Protein AF-0000000084551973 (afdb_homodimer)

InterPro domains:
  IPR003796 Ribonucleotide reductase regulator NrdR-like [MF_00440] (1-151)
  IPR003796 Ribonucleotide reductase regulator NrdR-like [PTHR30455] (1-150)
  IPR003796 Ribonucleotide reductase regulator NrdR-like [TIGR00244] (1-147)
  IPR005144 ATP-cone domain [PF03477] (50-136)
  IPR005144 ATP-cone domain [PS51161] (49-139)
  IPR055173 Transcriptional repressor NrdR-like, N-terminal domain [PF22811] (1-42)

pLDDT: mean 88.62, std 9.79, range [54.09, 98.06]

Sequence (302 aa):
MKCPFCSGEESKVVDSRSTDDNVAIRRRRECLRCNKRYTTYEKIEDIPVLVIKRDLNREFFNRDKIIRGLVIACQKRPVSRAIIENITNDIEKSLNNKMITEISSEDIGEMVLEKLKTIDEVAYVRFASVYRQFEDINTFMHEIRNLMSHKMKCPFCSGEESKVVDSRSTDDNVAIRRRRECLRCNKRYTTYEKIEDIPVLVIKRDLNREFFNRDKIIRGLVIACQKRPVSRAIIENITNDIEKSLNNKMITEISSEDIGEMVLEKLKTIDEVAYVRFASVYRQFEDINTFMHEIRNLMSHK

Organism: NCBI:txid1418104

Foldseek 3Di:
DADPVPGDDDKDWDDWDQPPVNQWIWTWIAHPPPRDIDIDIHGLPLQFAWEQEPVRDIDTDDLVVQLVLLCVLQVVHPADSVNSVVLSVVLSVVCVVVVHRYYYLLVSLVSSLVSCLVVPPSSSLSSCCVSVVDDDVVVSVVVSVVSVVVD/DADPVPGDDDKDWDDWDQDPVNQWIWTWIAHPPPRDIDIDIHGLPLQFAWEQEPVRDIDTDDLVVQLVLLCVLQVVHPADSVNSVVLSVVLSVVCVVVVHRYYYPLVSLVSSLVSCLVVPPSSSLSSCCVSVVDDDVVVSVVVSVVSVVVD

Solvent-accessible surface area (backbone atoms only — not comparable to full-atom values): 17109 Å² total; per-residue (Å²): 101,66,36,91,84,78,59,38,65,51,64,46,82,77,43,80,42,66,38,96,78,65,63,30,39,38,31,37,30,32,28,72,77,78,64,48,72,49,75,46,71,51,53,70,74,70,70,77,31,34,27,34,38,94,85,66,47,76,41,69,68,53,70,65,60,54,48,51,52,47,52,63,28,34,52,92,43,101,62,54,70,67,56,52,50,50,54,53,48,52,51,52,49,53,41,57,72,66,64,46,56,67,43,45,49,66,56,53,50,51,54,51,44,60,56,28,56,77,73,34,62,50,31,27,52,51,40,45,42,52,73,70,48,57,85,41,63,66,54,50,49,50,51,51,50,51,54,59,65,74,96,101,66,34,92,84,80,59,38,65,52,63,46,83,75,46,78,43,66,36,97,78,65,61,30,39,38,30,36,31,32,27,71,77,78,66,49,73,50,76,47,71,50,52,71,74,71,68,75,30,34,28,35,40,94,86,66,47,73,41,68,67,54,69,66,61,52,46,51,51,48,53,62,27,33,51,92,44,101,61,53,69,66,57,51,50,49,53,53,49,52,51,52,48,53,41,58,72,66,65,48,55,66,44,44,48,66,55,53,50,50,54,52,43,60,57,27,55,77,71,37,62,50,30,27,50,51,39,45,42,53,73,70,49,56,85,40,62,64,54,51,49,50,52,52,51,50,55,58,64,73,96

Radius of g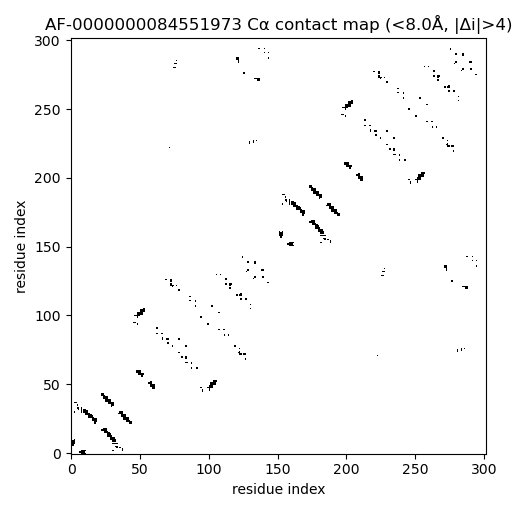yration: 29.96 Å; Cα contacts (8 Å, |Δi|>4): 391; chains: 2; bounding box: 62×87×58 Å

Secondary structure (DSSP, 8-state):
---TTT--S-EEEEEEEE-TTSSEEEEEEEETTT--EEEEEEE----PPEEE-TTS-EEE--HHHHHHHHHHHTTTSS--HHHHHHHHHHHHHHHHHTT-SEEEHHHHHHHHHHHHHHH-HHHHHHHHHHHTT--SHHHHHHHHHHHHH--/---TTT--S-EEEEEEEE-TTSSEEEEEEEETTT--EEEEEEE----PPEEE-TTS-EEE--HHHHHHHHHHHTTTSS--HHHHHHHHHHHHHHHHHTT-SEEEHHHHHHHHHHHHHHH-HHHHHHHHHHHTT--SHHHHHHHHHHHHH--

Nearest PDB structures (foldseek):
  7p3q-assembly1_A  TM=6.884E-01  e=2.518E-15  Streptomyces coelicolor A3(2)
  7p3f-assembly1_C  TM=6.934E-01  e=7.198E-15  Streptomyces coelicolor A3(2)
  2xlp-assembly2_C  TM=8.444E-01  e=1.681E+00  Methylophaga aminisulfidivorans
  2xlr-assembly2_A  TM=8.480E-01  e=2.530E+00  Methylophaga aminisulfidivorans
  8wyt-assembly1_A  TM=4.922E-01  e=6.435E+00  Plasmodium falciparum 3D7

Structure (mmCIF, N/CA/C/O backbone):
data_AF-0000000084551973-model_v1
#
loop_
_entity.id
_entity.type
_entity.pdbx_description
1 polymer 'Transcriptional repressor NrdR'
#
loop_
_atom_site.group_PDB
_atom_site.id
_atom_site.type_symbol
_atom_site.label_atom_id
_atom_site.label_alt_id
_atom_site.label_comp_id
_atom_site.label_asym_id
_atom_site.label_entity_id
_atom_site.label_seq_id
_atom_site.pdbx_PDB_ins_code
_atom_site.Cartn_x
_atom_site.Cartn_y
_atom_site.Cartn_z
_atom_site.occupancy
_atom_site.B_iso_or_equiv
_atom_site.auth_seq_id
_atom_site.auth_comp_id
_atom_site.auth_asym_id
_atom_site.auth_atom_id
_atom_site.pdbx_PDB_model_num
ATOM 1 N N . MET A 1 1 ? -24.844 39.875 13.406 1 74.62 1 MET A N 1
ATOM 2 C CA . MET A 1 1 ? -25.578 38.875 12.633 1 74.62 1 MET A CA 1
ATOM 3 C C . MET A 1 1 ? -27.062 39.25 12.562 1 74.62 1 MET A C 1
ATOM 5 O O . MET A 1 1 ? -27.625 39.781 13.523 1 74.62 1 MET A O 1
ATOM 9 N N . LYS A 1 2 ? -27.531 39.031 11.352 1 86.88 2 LYS A N 1
ATOM 10 C CA . LYS A 1 2 ? -28.922 39.438 11.164 1 86.88 2 LYS A CA 1
ATOM 11 C C . LYS A 1 2 ? -29.875 38.406 11.75 1 86.88 2 LYS A C 1
ATOM 13 O O . LYS A 1 2 ? -29.719 37.188 11.516 1 86.88 2 LYS A O 1
ATOM 18 N N . CYS A 1 3 ? -30.812 38.938 12.5 1 85.81 3 CYS A N 1
ATOM 19 C CA . CYS A 1 3 ? -31.844 38.062 13.062 1 85.81 3 CYS A CA 1
ATOM 20 C C . CYS A 1 3 ? -32.688 37.438 11.969 1 85.81 3 CYS A C 1
ATOM 22 O O . CYS A 1 3 ? -33.219 38.125 11.094 1 85.81 3 CYS A O 1
ATOM 24 N N . PRO A 1 4 ? -32.906 36.125 11.953 1 87.94 4 PRO A N 1
ATOM 25 C CA . PRO A 1 4 ? -33.688 35.469 10.914 1 87.94 4 PRO A CA 1
ATOM 26 C C . PRO A 1 4 ? -35.188 35.812 11.008 1 87.94 4 PRO A C 1
ATOM 28 O O . PRO A 1 4 ? -35.938 35.594 10.039 1 87.94 4 PRO A O 1
ATOM 31 N N . PHE A 1 5 ? -35.531 36.312 12.086 1 88.38 5 PHE A N 1
ATOM 32 C CA . PHE A 1 5 ? -36.938 36.594 12.305 1 88.38 5 PHE A CA 1
ATOM 33 C C . PHE A 1 5 ? -37.281 38.031 11.93 1 88.38 5 PHE A C 1
ATOM 35 O O . PHE A 1 5 ? -38.312 38.281 11.312 1 88.38 5 PHE A O 1
ATOM 42 N N . CYS A 1 6 ? -36.5 39.031 12.328 1 90.94 6 CYS A N 1
ATOM 43 C CA . CYS A 1 6 ? -36.875 40.438 12.102 1 90.94 6 CYS A CA 1
ATOM 44 C C . CYS A 1 6 ? -35.781 41.156 11.32 1 90.94 6 CYS A C 1
ATOM 46 O O . CYS A 1 6 ? -35.906 42.344 11.07 1 90.94 6 CYS A O 1
ATOM 48 N N . SER A 1 7 ? -34.719 40.5 11.109 1 88.81 7 SER A N 1
ATOM 49 C CA . SER A 1 7 ? -33.594 41.031 10.344 1 88.81 7 SER A CA 1
ATOM 50 C C . SER A 1 7 ? -32.844 42.125 11.109 1 88.81 7 SER A C 1
ATOM 52 O O . SER A 1 7 ? -32.188 42.969 10.516 1 88.81 7 SER A O 1
ATOM 54 N N . GLY A 1 8 ? -32.969 42.188 12.336 1 87.88 8 GLY A N 1
ATOM 55 C CA . GLY A 1 8 ? -32.219 43.094 13.164 1 87.88 8 GLY A CA 1
ATOM 56 C C . GLY A 1 8 ? -30.734 42.781 13.188 1 87.88 8 GLY A C 1
ATOM 57 O O . GLY A 1 8 ? -30.328 41.625 12.992 1 87.88 8 GLY A O 1
ATOM 58 N N . GLU A 1 9 ? -29.891 43.781 13.492 1 88.38 9 GLU A N 1
ATOM 59 C CA . GLU A 1 9 ? -28.453 43.594 13.391 1 88.38 9 GLU A CA 1
ATOM 60 C C . GLU A 1 9 ? -27.812 43.438 14.766 1 88.38 9 GLU A C 1
ATOM 62 O O . GLU A 1 9 ? -26.641 43.094 14.883 1 88.38 9 GLU A O 1
ATOM 67 N N . GLU A 1 10 ? -28.578 43.594 15.781 1 89.69 10 GLU A N 1
ATOM 68 C CA . GLU A 1 10 ? -28 43.531 17.125 1 89.69 10 GLU A CA 1
ATOM 69 C C . GLU A 1 10 ? -28.5 42.281 17.875 1 89.69 10 GLU A C 1
ATOM 71 O O . GLU A 1 10 ? -29.688 42 17.891 1 89.69 10 GLU A O 1
ATOM 76 N N . SER A 1 11 ? -27.609 41.438 18.391 1 90.19 11 SER A N 1
ATOM 77 C CA . SER A 1 11 ? -27.922 40.25 19.172 1 90.19 11 SER A CA 1
ATOM 78 C C . SER A 1 11 ? -26.938 40.062 20.328 1 90.19 11 SER A C 1
ATOM 80 O O . SER A 1 11 ? -25.859 40.656 20.312 1 90.19 11 SER A O 1
ATOM 82 N N . LYS A 1 12 ? -27.453 39.438 21.422 1 91.88 12 LYS A N 1
ATOM 83 C CA . LYS A 1 12 ? -26.594 39.062 22.531 1 91.88 12 LYS A CA 1
ATOM 84 C C . LYS A 1 12 ? -26.469 37.562 22.672 1 91.88 12 LYS A C 1
ATOM 86 O O . LYS A 1 12 ? -27.438 36.844 22.422 1 91.88 12 LYS A O 1
ATOM 91 N N . VAL A 1 13 ? -25.25 37 23.047 1 91.38 13 VAL A N 1
ATOM 92 C CA . VAL A 1 13 ? -25.016 35.594 23.25 1 91.38 13 VAL A CA 1
ATOM 93 C C . VAL A 1 13 ? -25.578 35.156 24.609 1 91.38 13 VAL A C 1
ATOM 95 O O . VAL A 1 13 ? -25.25 35.75 25.641 1 91.38 13 VAL A O 1
ATOM 98 N N . VAL A 1 14 ? -26.453 34.156 24.625 1 91.31 14 VAL A N 1
ATOM 99 C CA . VAL A 1 14 ? -27.109 33.688 25.828 1 91.31 14 VAL A CA 1
ATOM 100 C C . VAL A 1 14 ? -26.391 32.438 26.344 1 91.31 14 VAL A C 1
ATOM 102 O O . VAL A 1 14 ? -26.281 32.219 27.562 1 91.31 14 VAL A O 1
ATOM 105 N N . ASP A 1 15 ? -26 31.609 25.422 1 86.94 15 ASP A N 1
ATOM 106 C CA . ASP A 1 15 ? -25.328 30.359 25.766 1 86.94 15 ASP A CA 1
ATOM 107 C C . ASP A 1 15 ? -24.328 29.969 24.672 1 86.94 15 ASP A C 1
ATOM 109 O O . ASP A 1 15 ? -24.578 30.188 23.484 1 86.94 15 ASP A O 1
ATOM 113 N N . SER A 1 16 ? -23.094 29.516 25.062 1 86.31 16 SER A N 1
ATOM 114 C CA . SER A 1 16 ? -22.078 29.016 24.141 1 86.31 16 SER A CA 1
ATOM 115 C C . SER A 1 16 ? -21.641 27.609 24.547 1 86.31 16 SER A C 1
ATOM 117 O O . SER A 1 16 ? -21.312 27.359 25.703 1 86.31 16 SER A O 1
ATOM 119 N N . ARG A 1 17 ? -21.859 26.703 23.531 1 81 17 ARG A N 1
ATOM 120 C CA . ARG A 1 17 ? -21.391 25.344 23.781 1 81 17 ARG A CA 1
ATOM 121 C C . ARG A 1 17 ? -20.641 24.781 22.578 1 81 17 ARG A C 1
ATOM 123 O O . ARG A 1 17 ? -20.969 25.094 21.422 1 81 17 ARG A O 1
ATOM 130 N N . SER A 1 18 ? -19.609 24.094 22.906 1 77.31 18 SER A N 1
ATOM 131 C CA . SER A 1 18 ? -18.875 23.391 21.859 1 77.31 18 SER A CA 1
ATOM 132 C C . SER A 1 18 ? -19.641 22.156 21.391 1 77.31 18 SER A C 1
ATOM 134 O O . SER A 1 18 ? -20.312 21.484 22.188 1 77.31 18 SER A O 1
ATOM 136 N N . THR A 1 19 ? -19.734 21.984 20.094 1 70.81 19 THR A N 1
ATOM 137 C CA . THR A 1 19 ? -20.375 20.781 19.594 1 70.81 19 THR A CA 1
ATOM 138 C C . THR A 1 19 ? -19.609 19.531 20.047 1 70.81 19 THR A C 1
ATOM 140 O O . THR A 1 19 ? -18.438 19.609 20.406 1 70.81 19 THR A O 1
ATOM 143 N N . ASP A 1 20 ? -20.312 18.422 20.109 1 60.84 20 ASP A N 1
ATOM 144 C CA . ASP A 1 20 ? -19.75 17.156 20.578 1 60.84 20 ASP A CA 1
ATOM 145 C C . ASP A 1 20 ? -18.422 16.859 19.906 1 60.84 20 ASP A C 1
ATOM 147 O O . ASP A 1 20 ? -17.516 16.281 20.516 1 60.84 20 ASP A O 1
ATOM 151 N N . ASP A 1 21 ? -18.328 17.344 18.75 1 57.69 21 ASP A N 1
ATOM 152 C CA . ASP A 1 21 ? -17.094 17 18.031 1 57.69 21 ASP A CA 1
ATOM 153 C C . ASP A 1 21 ? -16.078 18.141 18.109 1 57.69 21 ASP A C 1
ATOM 155 O O . ASP A 1 21 ? -15.047 18.094 17.453 1 57.69 21 ASP A O 1
ATOM 159 N N . ASN A 1 22 ? -16.391 19.078 18.844 1 58.72 22 ASN A N 1
ATOM 160 C CA . ASN A 1 22 ? -15.539 20.219 19.156 1 58.72 22 ASN A CA 1
ATOM 161 C C . ASN A 1 22 ? -15.086 20.938 17.891 1 58.72 22 ASN A C 1
ATOM 163 O O . ASN A 1 22 ? -14 21.516 17.859 1 58.72 22 ASN A O 1
ATOM 167 N N . VAL A 1 23 ? -15.789 20.688 16.797 1 63.78 23 VAL A N 1
ATOM 168 C CA . VAL A 1 23 ? -15.391 21.328 15.555 1 63.78 23 VAL A CA 1
ATOM 169 C C . VAL A 1 23 ? -16.156 22.625 15.375 1 63.78 23 VAL A C 1
ATOM 171 O O . VAL A 1 23 ? -15.766 23.484 14.562 1 63.78 23 VAL A O 1
ATOM 174 N N . ALA A 1 24 ? -17.203 22.75 16.156 1 69.75 24 ALA A N 1
ATOM 175 C CA . ALA A 1 24 ? -18 23.953 15.984 1 69.75 24 ALA A CA 1
ATOM 176 C C . ALA A 1 24 ? -18.531 24.453 17.328 1 69.75 24 ALA A C 1
ATOM 178 O O . ALA A 1 24 ? -18.625 23.688 18.297 1 69.75 24 ALA A O 1
ATOM 179 N N . ILE A 1 25 ? -18.531 25.688 17.531 1 77.62 25 ILE A N 1
ATOM 180 C CA . ILE A 1 25 ? -19.125 26.297 18.703 1 77.62 25 ILE A CA 1
ATOM 181 C C . ILE A 1 25 ? -20.562 26.734 18.375 1 77.62 25 ILE A C 1
ATOM 183 O O . ILE A 1 25 ? -20.781 27.5 17.438 1 77.62 25 ILE A O 1
ATOM 187 N N . ARG A 1 26 ? -21.422 25.969 19.031 1 78.38 26 ARG A N 1
ATOM 188 C CA . ARG A 1 26 ? -22.828 26.344 18.938 1 78.38 26 ARG A CA 1
ATOM 189 C C . ARG A 1 26 ? -23.141 27.5 19.875 1 78.38 26 ARG A C 1
ATOM 191 O O . ARG A 1 26 ? -22.766 27.484 21.047 1 78.38 26 ARG A O 1
ATOM 198 N N . ARG A 1 27 ? -23.578 28.609 19.328 1 83.88 27 ARG A N 1
ATOM 199 C CA . ARG A 1 27 ? -23.969 29.766 20.156 1 83.88 27 ARG A CA 1
ATOM 200 C C . ARG A 1 27 ? -25.469 30.016 20.047 1 83.88 27 ARG A C 1
ATOM 202 O O . ARG A 1 27 ? -26.031 30.016 18.953 1 83.88 27 ARG A O 1
ATOM 209 N N . ARG A 1 28 ? -26.141 30.031 21.219 1 86.88 28 ARG A N 1
ATOM 210 C CA . ARG A 1 28 ? -27.516 30.516 21.266 1 86.88 28 ARG A CA 1
ATOM 211 C C . ARG A 1 28 ? -27.562 32.031 21.438 1 86.88 28 ARG A C 1
ATOM 213 O O . ARG A 1 28 ? -26.953 32.562 22.359 1 86.88 28 ARG A O 1
ATOM 220 N N . ARG A 1 29 ? -28.125 32.656 20.484 1 90.06 29 ARG A N 1
ATOM 221 C CA . ARG A 1 29 ? -28.203 34.125 20.484 1 90.06 29 ARG A CA 1
ATOM 222 C C . ARG A 1 29 ? -29.641 34.594 20.688 1 90.06 29 ARG A C 1
ATOM 224 O O . ARG A 1 29 ? -30.578 33.875 20.344 1 90.06 29 ARG A O 1
ATOM 231 N N . GLU A 1 30 ? -29.797 35.812 21.391 1 93.25 30 GLU A N 1
ATOM 232 C CA . GLU A 1 30 ? -31.078 36.5 21.531 1 93.25 30 GLU A CA 1
ATOM 233 C C . GLU A 1 30 ? -31.062 37.844 20.828 1 93.25 30 GLU A C 1
ATOM 235 O O . GLU A 1 30 ? -30.156 38.656 21.062 1 93.25 30 GLU A O 1
ATOM 240 N N . CYS A 1 31 ? -31.984 38 19.938 1 93.25 31 CYS A N 1
ATOM 241 C CA . CYS A 1 31 ? -32.094 39.281 19.25 1 93.25 31 CYS A CA 1
ATOM 242 C C . CYS A 1 31 ? -32.531 40.375 20.203 1 93.25 31 CYS A C 1
ATOM 244 O O . CYS A 1 31 ? -33.5 40.219 20.953 1 93.25 31 CYS A O 1
ATOM 246 N N . LEU A 1 32 ? -31.859 41.438 20.094 1 92.25 32 LEU A N 1
ATOM 247 C CA . LEU A 1 32 ? -32.188 42.531 21 1 92.25 32 LEU A CA 1
ATOM 248 C C . LEU A 1 32 ? -33.406 43.312 20.5 1 92.25 32 LEU A C 1
ATOM 250 O O . LEU A 1 32 ? -34 44.094 21.25 1 92.25 32 LEU A O 1
ATOM 254 N N . ARG A 1 33 ? -33.781 43.062 19.266 1 90.75 33 ARG A N 1
ATOM 255 C CA . ARG A 1 33 ? -34.906 43.75 18.688 1 90.75 33 ARG A CA 1
ATOM 256 C C . ARG A 1 33 ? -36.219 43 18.922 1 90.75 33 ARG A C 1
ATOM 258 O O . ARG A 1 33 ? -37.188 43.531 19.422 1 90.75 33 ARG A O 1
ATOM 265 N N . CYS A 1 34 ? -36.312 41.719 18.641 1 93.25 34 CYS A N 1
ATOM 266 C CA . CYS A 1 34 ? -37.531 40.938 18.719 1 93.25 34 CYS A CA 1
ATOM 267 C C . CYS A 1 34 ? -37.469 39.969 19.891 1 93.25 34 CYS A C 1
ATOM 269 O O . CYS A 1 34 ? -38.469 39.281 20.172 1 93.25 34 CYS A O 1
ATOM 271 N N . ASN A 1 35 ? -36.5 39.875 20.547 1 91.75 35 ASN A N 1
ATOM 272 C CA . ASN A 1 35 ? -36.281 39.031 21.719 1 91.75 35 ASN A CA 1
ATOM 273 C C . ASN A 1 35 ? -36.438 37.562 21.391 1 91.75 35 ASN A C 1
ATOM 275 O O . ASN A 1 35 ? -36.594 36.75 22.281 1 91.75 35 ASN A O 1
ATOM 279 N N 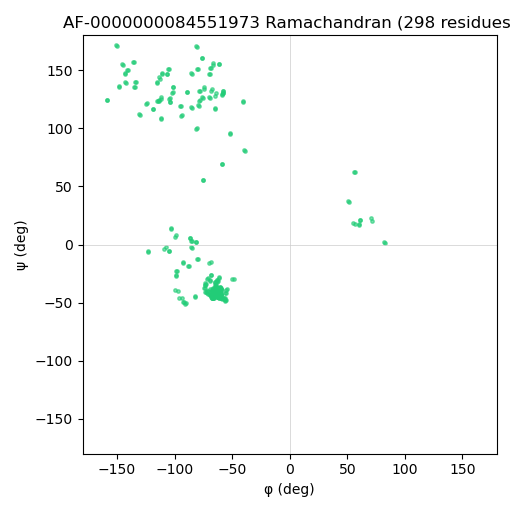. LYS A 1 36 ? -36.375 37.219 20.109 1 92.25 36 LYS A N 1
ATOM 280 C CA . LYS A 1 36 ? -36.375 35.812 19.719 1 92.25 36 LYS A CA 1
ATOM 281 C C . LYS A 1 36 ? -34.969 35.25 19.75 1 92.25 36 LYS A C 1
ATOM 283 O O . LYS A 1 36 ? -34 35.969 19.609 1 92.25 36 LYS A O 1
ATOM 288 N N . ARG A 1 37 ? -34.938 33.906 20.109 1 91.56 37 ARG A N 1
ATOM 289 C CA . ARG A 1 37 ? -33.656 33.219 20.219 1 91.56 37 ARG A CA 1
ATOM 290 C C . ARG A 1 37 ? -33.406 32.375 18.984 1 91.56 37 ARG A C 1
ATOM 292 O O . ARG A 1 37 ? -34.344 31.859 18.359 1 91.56 37 ARG A O 1
ATOM 299 N N . TYR A 1 38 ? -32.219 32.438 18.469 1 88.69 38 TYR A N 1
ATOM 300 C CA . TYR A 1 38 ? -31.766 31.578 17.359 1 88.69 38 TYR A CA 1
ATOM 301 C C . TYR A 1 38 ? -30.375 31.031 17.625 1 88.69 38 TYR A C 1
ATOM 303 O O . TYR A 1 38 ? -29.656 31.531 18.484 1 88.69 38 TYR A O 1
ATOM 311 N N . THR A 1 39 ? -30.031 29.906 16.984 1 85.12 39 THR A N 1
ATOM 312 C CA . THR A 1 39 ? -28.75 29.234 17.172 1 85.12 39 THR A CA 1
ATOM 313 C C . THR A 1 39 ? -27.828 29.5 15.992 1 85.12 39 THR A C 1
ATOM 315 O O . THR A 1 39 ? -28.266 29.516 14.844 1 85.12 39 THR A O 1
ATOM 318 N N . THR A 1 40 ? -26.688 30.047 16.234 1 81.81 40 THR A N 1
ATOM 319 C CA . THR A 1 40 ? -25.656 30.156 15.219 1 81.81 40 THR A CA 1
ATOM 320 C C . THR A 1 40 ? -24.531 29.172 15.477 1 81.81 40 THR A C 1
ATOM 322 O O . THR A 1 40 ? -24.359 28.688 16.594 1 81.81 40 THR A O 1
ATOM 325 N N . TYR A 1 41 ? -23.938 28.688 14.414 1 76.12 41 TYR A N 1
ATOM 326 C CA . TYR A 1 41 ? -22.797 27.797 14.523 1 76.12 41 TYR A CA 1
ATOM 327 C C . TYR A 1 41 ? -21.531 28.469 14.008 1 76.12 41 TYR A C 1
ATOM 329 O O . TYR A 1 41 ? -21.547 29.109 12.945 1 76.12 41 TYR A O 1
ATOM 337 N N . GLU A 1 42 ? -20.688 28.797 14.883 1 68 42 GLU A N 1
ATOM 338 C CA . GLU A 1 42 ? -19.359 29.219 14.492 1 68 42 GLU A CA 1
ATOM 339 C C . GLU A 1 42 ? -18.453 28.016 14.195 1 68 42 GLU A C 1
ATOM 341 O O . GLU A 1 42 ? -18.219 27.188 15.07 1 68 42 GLU A O 1
ATOM 346 N N . LYS A 1 43 ? -18.359 27.812 12.906 1 61.38 43 LYS A N 1
ATOM 347 C CA . LYS A 1 43 ? -17.469 26.734 12.508 1 61.38 43 LYS A CA 1
ATOM 348 C C . LYS A 1 43 ? -16.141 27.281 12 1 61.38 43 LYS A C 1
ATOM 350 O O . LYS A 1 43 ? -16.062 28.406 11.516 1 61.38 43 LYS A O 1
ATOM 355 N N . ILE A 1 44 ? -15.117 26.844 12.414 1 54.41 44 ILE A N 1
ATOM 356 C CA . ILE A 1 44 ? -13.82 27.203 11.844 1 54.41 44 ILE A CA 1
ATOM 357 C C . ILE A 1 44 ? -13.844 27 10.328 1 54.41 44 ILE A C 1
ATOM 359 O O . ILE A 1 44 ? -14.297 25.969 9.836 1 54.41 44 ILE A O 1
ATOM 363 N N . GLU A 1 45 ? -14.109 28.141 9.672 1 54.12 45 GLU A N 1
ATOM 364 C CA . GLU A 1 45 ? -14.031 28.047 8.211 1 54.12 45 GLU A CA 1
ATOM 365 C C . GLU A 1 45 ? -12.867 27.172 7.781 1 54.12 45 GLU A C 1
ATOM 367 O O . GLU A 1 45 ? -11.719 27.422 8.148 1 54.12 45 GLU A O 1
ATOM 372 N N . ASP A 1 46 ? -13.047 26.047 7.82 1 58.09 46 ASP A N 1
ATOM 373 C CA . ASP A 1 46 ? -11.969 25.266 7.223 1 58.09 46 ASP A CA 1
ATOM 374 C C . ASP A 1 46 ? -11.758 25.656 5.762 1 58.09 46 ASP A C 1
ATOM 376 O O . ASP A 1 46 ? -12.641 25.438 4.926 1 58.09 46 ASP A O 1
ATOM 380 N N . ILE A 1 47 ? -11.219 26.938 5.551 1 61.16 47 ILE A N 1
ATOM 381 C CA . ILE A 1 47 ? -10.867 27.219 4.164 1 61.16 47 ILE A CA 1
ATOM 382 C C . ILE A 1 47 ? -10.227 25.984 3.531 1 61.16 47 ILE A C 1
ATOM 384 O O . ILE A 1 47 ? -9.242 25.453 4.051 1 61.16 47 ILE A O 1
ATOM 388 N N . PRO A 1 48 ? -10.812 25.594 2.512 1 77.75 48 PRO A N 1
ATOM 389 C CA . PRO A 1 48 ? -10.25 24.391 1.886 1 77.75 48 PRO A CA 1
ATOM 390 C C . PRO A 1 48 ? -8.844 24.625 1.337 1 77.75 48 PRO A C 1
ATOM 392 O O . PRO A 1 48 ? -8.594 25.641 0.671 1 77.75 48 PRO A O 1
ATOM 395 N N . VAL A 1 49 ? -7.914 24.016 1.775 1 88.44 49 VAL A N 1
ATOM 396 C CA . VAL A 1 49 ? -6.523 24.078 1.338 1 88.44 49 VAL A CA 1
ATOM 397 C C . VAL A 1 49 ? -6.387 23.438 -0.038 1 88.44 49 VAL A C 1
ATOM 399 O O . VAL A 1 49 ? -6.957 22.375 -0.289 1 88.44 49 VAL A O 1
ATOM 402 N N . LEU A 1 50 ? -5.797 24.188 -0.968 1 92.56 50 LEU A N 1
ATOM 403 C CA . LEU A 1 50 ? -5.52 23.656 -2.295 1 92.56 50 LEU A CA 1
ATOM 404 C C . LEU A 1 50 ? -4.152 22.984 -2.336 1 92.56 50 LEU A C 1
ATOM 406 O O . LEU A 1 50 ? -3.16 23.562 -1.879 1 92.56 50 LEU A O 1
ATOM 410 N N . VAL A 1 51 ? -4.09 21.766 -2.877 1 94.69 51 VAL A N 1
ATOM 411 C CA . VAL A 1 51 ? -2.846 21 -2.986 1 94.69 51 VAL A CA 1
ATOM 412 C C . VAL A 1 51 ? -2.352 21.031 -4.43 1 94.69 51 VAL A C 1
ATOM 414 O O . VAL A 1 51 ? -3.092 20.672 -5.352 1 94.69 51 VAL A O 1
ATOM 417 N N . ILE A 1 52 ? -1.126 21.453 -4.586 1 94.5 52 ILE A N 1
ATOM 418 C CA . ILE A 1 52 ? -0.505 21.484 -5.906 1 94.5 52 ILE A CA 1
ATOM 419 C C . ILE A 1 52 ? 0.293 20.203 -6.133 1 94.5 52 ILE A C 1
ATOM 421 O O . ILE A 1 52 ? 1.271 19.938 -5.43 1 94.5 52 ILE A O 1
ATOM 425 N N . LYS A 1 53 ? -0.123 19.484 -7.152 1 90.12 53 LYS A N 1
ATOM 426 C CA . LYS A 1 53 ? 0.537 18.219 -7.453 1 90.12 53 LYS A CA 1
ATOM 427 C C . LYS A 1 53 ? 1.834 18.438 -8.227 1 90.12 53 LYS A C 1
ATOM 429 O O . LYS A 1 53 ? 2.111 19.547 -8.672 1 90.12 53 LYS A O 1
ATOM 434 N N . ARG A 1 54 ? 2.58 17.344 -8.352 1 84.06 54 ARG A N 1
ATOM 435 C CA . ARG A 1 54 ? 3.848 17.406 -9.07 1 84.06 54 ARG A CA 1
ATOM 436 C C . ARG A 1 54 ? 3.631 17.781 -10.531 1 84.06 54 ARG A C 1
ATOM 438 O O . ARG A 1 54 ? 4.469 18.453 -11.141 1 84.06 54 ARG A O 1
ATOM 445 N N . ASP A 1 55 ? 2.537 17.375 -11.008 1 85 55 ASP A N 1
ATOM 446 C CA . ASP A 1 55 ? 2.232 17.719 -12.398 1 85 55 ASP A CA 1
ATOM 447 C C . ASP A 1 55 ? 1.55 19.078 -12.5 1 85 55 ASP A C 1
ATOM 449 O O . ASP A 1 55 ? 1.018 19.438 -13.555 1 85 55 ASP A O 1
ATOM 453 N N . LEU A 1 56 ? 1.453 19.75 -11.438 1 86.94 56 LEU A N 1
ATOM 454 C CA . LEU A 1 56 ? 0.977 21.125 -11.352 1 86.94 56 LEU A CA 1
ATOM 455 C C . LEU A 1 56 ? -0.548 21.172 -11.336 1 86.94 56 LEU A C 1
ATOM 457 O O . LEU A 1 56 ? -1.139 22.266 -11.281 1 86.94 56 LEU A O 1
ATOM 461 N N . ASN A 1 57 ? -1.098 20.031 -11.359 1 90.56 57 ASN A N 1
ATOM 462 C CA . ASN A 1 57 ? -2.535 20 -11.117 1 90.56 57 ASN A CA 1
ATOM 463 C C . ASN A 1 57 ? -2.867 20.359 -9.672 1 90.56 57 ASN A C 1
ATOM 465 O O . ASN A 1 57 ? -2.039 20.188 -8.781 1 90.56 57 ASN A O 1
ATOM 469 N N . ARG A 1 58 ? -4.113 20.922 -9.586 1 92.06 58 ARG A N 1
ATOM 470 C CA . ARG A 1 58 ? -4.539 21.344 -8.258 1 92.06 58 ARG A CA 1
ATOM 471 C C . ARG A 1 58 ? -5.746 20.531 -7.789 1 92.06 58 ARG A C 1
ATOM 473 O O . ARG A 1 58 ? -6.629 20.203 -8.586 1 92.06 58 ARG A O 1
ATOM 480 N N . GLU A 1 59 ? -5.707 20.203 -6.539 1 92.69 59 GLU A N 1
ATOM 481 C CA . GLU A 1 59 ? -6.848 19.516 -5.926 1 92.69 59 GLU A CA 1
ATOM 482 C C . GLU A 1 59 ? -7.02 19.938 -4.469 1 92.69 59 GLU A C 1
ATOM 484 O O . GLU A 1 59 ? -6.082 20.438 -3.846 1 92.69 59 GLU A O 1
ATOM 489 N N . PHE A 1 60 ? -8.211 19.797 -4.062 1 89.5 60 PHE A N 1
ATOM 490 C CA . PHE A 1 60 ? -8.469 20.141 -2.668 1 89.5 60 PHE A CA 1
ATOM 491 C C . PHE A 1 60 ? -7.828 19.125 -1.732 1 89.5 60 PHE A C 1
ATOM 493 O O . PHE A 1 60 ? -7.727 17.938 -2.066 1 89.5 60 PHE A O 1
ATOM 500 N N . PHE A 1 61 ? -7.438 19.672 -0.66 1 92.38 61 PHE A N 1
ATOM 501 C CA . PHE A 1 61 ? -6.898 18.812 0.384 1 92.38 61 PHE A CA 1
ATOM 502 C C . PHE A 1 61 ? -7.918 17.766 0.799 1 92.38 61 PHE A C 1
ATOM 504 O O . PHE A 1 61 ? -9.094 18.078 1.003 1 92.38 61 PHE A O 1
ATOM 511 N N . ASN A 1 62 ? -7.488 16.5 0.877 1 91.38 62 ASN A N 1
ATOM 512 C CA . ASN A 1 62 ? -8.305 15.344 1.246 1 91.38 62 ASN A CA 1
ATOM 513 C C . ASN A 1 62 ? -7.633 14.5 2.324 1 91.38 62 ASN A C 1
ATOM 515 O O . ASN A 1 62 ? -6.645 13.82 2.059 1 91.38 62 ASN A O 1
ATOM 519 N N . ARG A 1 63 ? -8.188 14.508 3.451 1 91.75 63 ARG A N 1
ATOM 520 C CA . ARG A 1 63 ? -7.59 13.789 4.574 1 91.75 63 ARG A CA 1
ATOM 521 C C . ARG A 1 63 ? -7.574 12.289 4.32 1 91.75 63 ARG A C 1
ATOM 523 O O . ARG A 1 63 ? -6.664 11.586 4.773 1 91.75 63 ARG A O 1
ATOM 530 N N . ASP A 1 64 ? -8.578 11.789 3.605 1 93.75 64 ASP A N 1
ATOM 531 C CA . ASP A 1 64 ? -8.672 10.352 3.338 1 93.75 64 ASP A CA 1
ATOM 532 C C . ASP A 1 64 ? -7.484 9.867 2.512 1 93.75 64 ASP A C 1
ATOM 534 O O . ASP A 1 64 ? -7.074 8.711 2.625 1 93.75 64 ASP A O 1
ATOM 538 N N . LYS A 1 65 ? -6.949 10.742 1.672 1 94.12 65 LYS A N 1
ATOM 539 C CA . LYS A 1 65 ? -5.762 10.391 0.896 1 94.12 65 LYS A CA 1
ATOM 540 C C . LYS A 1 65 ? -4.566 10.125 1.808 1 94.12 65 LYS A C 1
ATOM 542 O O . LYS A 1 65 ? -3.795 9.195 1.573 1 94.12 65 LYS A O 1
ATOM 547 N N . ILE A 1 66 ? -4.473 10.906 2.84 1 95.81 66 ILE A N 1
ATOM 548 C CA . ILE A 1 66 ? -3.389 10.742 3.799 1 95.81 66 ILE A CA 1
ATOM 549 C C . ILE A 1 66 ? -3.586 9.445 4.582 1 95.81 66 ILE A C 1
ATOM 551 O O . ILE A 1 66 ? -2.65 8.656 4.738 1 95.81 66 ILE A O 1
ATOM 555 N N . ILE A 1 67 ? -4.777 9.234 4.969 1 96.12 67 ILE A N 1
ATOM 556 C CA . ILE A 1 67 ? -5.098 8.047 5.754 1 96.12 67 ILE A CA 1
ATOM 557 C C . ILE A 1 67 ? -4.801 6.789 4.938 1 96.12 67 ILE A C 1
ATOM 559 O O . ILE A 1 67 ? -4.172 5.852 5.434 1 96.12 67 ILE A O 1
ATOM 563 N N . ARG A 1 68 ? -5.215 6.84 3.732 1 95.44 68 ARG A N 1
ATOM 564 C CA . ARG A 1 68 ? -4.988 5.688 2.867 1 95.44 68 ARG A CA 1
ATOM 565 C C . ARG A 1 68 ? -3.496 5.395 2.729 1 95.44 68 ARG A C 1
ATOM 567 O O . ARG A 1 68 ? -3.072 4.242 2.832 1 95.44 68 ARG A O 1
ATOM 574 N N . GLY A 1 69 ? -2.719 6.422 2.494 1 96.69 69 GLY A N 1
ATOM 575 C CA . GLY A 1 69 ? -1.279 6.254 2.383 1 96.69 69 GLY A CA 1
ATOM 576 C C . GLY A 1 69 ? -0.645 5.699 3.645 1 96.69 69 GLY A C 1
ATOM 577 O O . GLY A 1 69 ? 0.237 4.84 3.576 1 96.69 69 GLY A O 1
ATOM 578 N N . LEU A 1 70 ? -1.174 6.148 4.75 1 98.06 70 LEU A N 1
ATOM 579 C CA . LEU A 1 70 ? -0.632 5.711 6.035 1 98.06 70 LEU A CA 1
ATOM 580 C C . LEU A 1 70 ? -1.022 4.27 6.328 1 98.06 70 LEU A C 1
ATOM 582 O O . LEU A 1 70 ? -0.211 3.494 6.84 1 98.06 70 LEU A O 1
ATOM 586 N N . VAL A 1 71 ? -2.246 3.969 6 1 97.12 71 VAL A N 1
ATOM 587 C CA . VAL A 1 71 ? -2.721 2.609 6.238 1 97.12 71 VAL A CA 1
ATOM 588 C C . VAL A 1 71 ? -1.888 1.622 5.426 1 97.12 71 VAL A C 1
ATOM 590 O O . VAL A 1 71 ? -1.478 0.577 5.938 1 97.12 71 VAL A O 1
ATOM 593 N N . ILE A 1 72 ? -1.584 1.964 4.207 1 96.69 72 ILE A N 1
ATOM 594 C CA . ILE A 1 72 ? -0.799 1.105 3.326 1 96.69 72 ILE A CA 1
ATOM 595 C C . ILE A 1 72 ? 0.621 0.969 3.871 1 96.69 72 ILE A C 1
ATOM 597 O O . ILE A 1 72 ? 1.159 -0.138 3.949 1 96.69 72 ILE A O 1
ATOM 601 N N . ALA A 1 73 ? 1.183 2.033 4.277 1 97.56 73 ALA A N 1
ATOM 602 C CA . ALA A 1 73 ? 2.562 2.047 4.754 1 97.56 73 ALA A CA 1
ATOM 603 C C . ALA A 1 73 ? 2.695 1.286 6.07 1 97.56 73 ALA A C 1
ATOM 605 O O . ALA A 1 73 ? 3.758 0.739 6.375 1 97.56 73 ALA A O 1
ATOM 606 N N . CYS A 1 74 ? 1.606 1.203 6.84 1 97.81 74 CYS A N 1
ATOM 607 C CA . CYS A 1 74 ? 1.67 0.62 8.172 1 97.81 74 CYS A CA 1
ATOM 608 C C . CYS A 1 74 ? 1.095 -0.792 8.18 1 97.81 74 CYS A C 1
ATOM 610 O O . CYS A 1 74 ? 0.827 -1.353 9.25 1 97.81 74 CYS A O 1
ATOM 612 N N . GLN A 1 75 ? 0.924 -1.315 7.027 1 94.38 75 GLN A N 1
ATOM 613 C CA . GLN A 1 75 ? 0.39 -2.67 6.945 1 94.38 75 GLN A CA 1
ATOM 614 C C . GLN A 1 75 ? 1.268 -3.656 7.711 1 94.38 75 GLN A C 1
ATOM 616 O O . GLN A 1 75 ? 2.488 -3.674 7.535 1 94.38 75 GLN A O 1
ATOM 621 N N . LYS A 1 76 ? 0.606 -4.48 8.586 1 92.56 76 LYS A N 1
ATOM 622 C CA . LYS A 1 76 ? 1.244 -5.516 9.398 1 92.56 76 LYS A CA 1
ATOM 623 C C . LYS A 1 76 ? 2.275 -4.914 10.344 1 92.56 76 LYS A C 1
ATOM 625 O O . LYS A 1 76 ? 3.281 -5.551 10.664 1 92.56 76 LYS A O 1
ATOM 630 N N . ARG A 1 77 ? 2.166 -3.6 10.633 1 96.25 77 ARG A N 1
ATOM 631 C CA . ARG A 1 77 ? 2.975 -2.906 11.625 1 96.25 77 ARG A CA 1
ATOM 632 C C . ARG A 1 77 ? 2.166 -2.633 12.891 1 96.25 77 ARG A C 1
ATOM 634 O O . ARG A 1 77 ? 0.936 -2.594 12.852 1 96.25 77 ARG A O 1
ATOM 641 N N . PRO A 1 78 ? 2.906 -2.588 13.969 1 95.56 78 PRO A N 1
ATOM 642 C CA . PRO A 1 78 ? 2.199 -2.299 15.219 1 95.56 78 PRO A CA 1
ATOM 643 C C . PRO A 1 78 ? 1.806 -0.829 15.352 1 95.56 78 PRO A C 1
ATOM 645 O O . PRO A 1 78 ? 2.203 -0.161 16.312 1 95.56 78 PRO A O 1
ATOM 648 N N . VAL A 1 79 ? 1.109 -0.299 14.43 1 96.75 79 VAL A N 1
ATOM 649 C CA . VAL A 1 79 ? 0.597 1.067 14.43 1 96.75 79 VAL A CA 1
ATOM 650 C C . VAL A 1 79 ? -0.929 1.048 14.383 1 96.75 79 VAL A C 1
ATOM 652 O O . VAL A 1 79 ? -1.519 0.568 13.406 1 96.75 79 VAL A O 1
ATOM 655 N N . SER A 1 80 ? -1.55 1.526 15.352 1 96.56 80 SER A N 1
ATOM 656 C CA . SER A 1 80 ? -3.004 1.465 15.469 1 96.56 80 SER A CA 1
ATOM 657 C C . SER A 1 80 ? -3.672 2.488 14.555 1 96.56 80 SER A C 1
ATOM 659 O O . SER A 1 80 ? -3.043 3.463 14.141 1 96.56 80 SER A O 1
ATOM 661 N N . ARG A 1 81 ? -4.887 2.256 14.305 1 94.5 81 ARG A N 1
ATOM 662 C CA . ARG A 1 81 ? -5.684 3.188 13.516 1 94.5 81 ARG A CA 1
ATOM 663 C C . ARG A 1 81 ? -5.766 4.551 14.188 1 94.5 81 ARG A C 1
ATOM 665 O O . ARG A 1 81 ? -5.777 5.586 13.516 1 94.5 81 ARG A O 1
ATOM 672 N N . ALA A 1 82 ? -5.832 4.531 15.469 1 95.38 82 ALA A N 1
ATOM 673 C CA . ALA A 1 82 ? -5.895 5.77 16.234 1 95.38 82 ALA A CA 1
ATOM 674 C C . ALA A 1 82 ? -4.656 6.629 16 1 95.38 82 ALA A C 1
ATOM 676 O O . ALA A 1 82 ? -4.758 7.852 15.867 1 95.38 82 ALA A O 1
ATOM 677 N N . ILE A 1 83 ? -3.516 5.98 15.953 1 97.38 83 ILE A N 1
ATOM 678 C CA . ILE A 1 83 ? -2.266 6.691 15.711 1 97.38 83 ILE A CA 1
ATOM 679 C C . ILE A 1 83 ? -2.293 7.324 14.32 1 97.38 83 ILE A C 1
ATOM 681 O O . ILE A 1 83 ? -1.897 8.477 14.156 1 97.38 83 ILE A O 1
ATOM 685 N N . ILE A 1 84 ? -2.809 6.605 13.336 1 97.56 84 ILE A N 1
ATOM 686 C CA . ILE A 1 84 ? -2.9 7.074 11.953 1 97.56 84 ILE A CA 1
ATOM 687 C C . ILE A 1 84 ? -3.816 8.289 11.883 1 97.56 84 ILE A C 1
ATOM 689 O O . ILE A 1 84 ? -3.477 9.297 11.25 1 97.56 84 ILE A O 1
ATOM 693 N N . GLU A 1 85 ? -4.879 8.195 12.594 1 95.12 85 GLU A N 1
ATOM 694 C CA . GLU A 1 85 ? -5.824 9.305 12.633 1 95.12 85 GLU A CA 1
ATOM 695 C C . GLU A 1 85 ? -5.207 10.531 13.305 1 95.12 85 GLU A C 1
ATOM 697 O O . GLU A 1 85 ? -5.418 11.656 12.852 1 95.12 85 GLU A O 1
ATOM 702 N N . ASN A 1 86 ? -4.52 10.289 14.312 1 95.31 86 ASN A N 1
ATOM 703 C CA . ASN A 1 86 ? -3.869 11.375 15.031 1 95.31 86 ASN A CA 1
ATOM 704 C C . ASN A 1 86 ? -2.842 12.086 14.156 1 95.31 86 ASN A C 1
ATOM 706 O O . ASN A 1 86 ? -2.742 13.32 14.188 1 95.31 86 ASN A O 1
ATOM 710 N N . ILE A 1 87 ? -2.053 11.312 13.43 1 96.94 87 ILE A N 1
ATOM 711 C CA . ILE A 1 87 ? -1.086 11.891 12.5 1 96.94 87 ILE A CA 1
ATOM 712 C C . ILE A 1 87 ? -1.801 12.82 11.516 1 96.94 87 ILE A C 1
ATOM 714 O O . ILE A 1 87 ? -1.373 13.953 11.305 1 96.94 87 ILE A O 1
ATOM 718 N N . THR A 1 88 ? -2.885 12.352 10.953 1 95.12 88 THR A N 1
ATOM 719 C CA . THR A 1 88 ? -3.646 13.094 9.953 1 95.12 88 THR A CA 1
ATOM 720 C C . THR A 1 88 ? -4.242 14.359 10.562 1 95.12 88 THR A C 1
ATOM 722 O O . THR A 1 88 ? -4.191 15.43 9.945 1 95.12 88 THR A O 1
ATOM 725 N N . ASN A 1 89 ? -4.73 14.219 11.766 1 91.75 89 ASN A N 1
ATOM 726 C CA . ASN A 1 89 ? -5.281 15.375 12.469 1 91.75 89 ASN A CA 1
ATOM 727 C C . ASN A 1 89 ? -4.219 16.438 12.711 1 91.75 89 ASN A C 1
ATOM 729 O O . ASN A 1 89 ? -4.48 17.641 12.539 1 91.75 89 ASN A O 1
ATOM 733 N N . ASP A 1 90 ? -3.113 16.016 13.133 1 93.5 90 ASP A N 1
ATOM 734 C CA . ASP A 1 90 ? -2.016 16.938 13.414 1 93.5 90 ASP A CA 1
ATOM 735 C C . ASP A 1 90 ? -1.607 17.703 12.164 1 93.5 90 ASP A C 1
ATOM 737 O O . ASP A 1 90 ? -1.333 18.906 12.227 1 93.5 90 ASP A O 1
ATOM 741 N N . ILE A 1 91 ? -1.551 17.031 11.062 1 93.94 91 ILE A N 1
ATOM 742 C CA . ILE A 1 91 ? -1.167 17.656 9.805 1 93.94 91 ILE A CA 1
ATOM 743 C C . ILE A 1 91 ? -2.23 18.672 9.383 1 93.94 91 ILE A C 1
ATOM 745 O O . ILE A 1 91 ? -1.905 19.797 9 1 93.94 91 ILE A O 1
ATOM 749 N N . GLU A 1 92 ? -3.43 18.25 9.477 1 88.69 92 GLU A N 1
ATOM 750 C CA . GLU A 1 92 ? -4.535 19.141 9.141 1 88.69 92 GLU A CA 1
ATOM 751 C C . GLU A 1 92 ? -4.516 20.391 10.008 1 88.69 92 GLU A C 1
ATOM 753 O O . GLU A 1 92 ? -4.715 21.5 9.508 1 88.69 92 GLU A O 1
ATOM 758 N N . LYS A 1 93 ? -4.348 20.219 11.273 1 87.06 93 LYS A N 1
ATOM 759 C CA . LYS A 1 93 ? -4.285 21.328 12.211 1 87.06 93 LYS A CA 1
ATOM 760 C C . LYS A 1 93 ? -3.137 22.266 11.867 1 87.06 93 LYS A C 1
ATOM 762 O O . LYS A 1 93 ? -3.287 23.5 11.938 1 87.06 93 LYS A O 1
ATOM 767 N N . SER A 1 94 ? -2.021 21.625 11.547 1 89.94 94 SER A N 1
ATOM 768 C CA . SER A 1 94 ? -0.854 22.422 11.195 1 89.94 94 SER A CA 1
ATOM 769 C C . SER A 1 94 ? -1.127 23.281 9.961 1 89.94 94 SER A C 1
ATOM 771 O O . SER A 1 94 ? -0.674 24.438 9.883 1 89.94 94 SER A O 1
ATOM 773 N N . LEU A 1 95 ? -1.866 22.75 8.984 1 87.12 95 LEU A N 1
ATOM 774 C CA . LEU A 1 95 ? -2.209 23.484 7.766 1 87.12 95 LEU A CA 1
ATOM 775 C C . LEU A 1 95 ? -3.164 24.641 8.07 1 87.12 95 LEU A C 1
ATOM 777 O O . LEU A 1 95 ? -3.014 25.734 7.535 1 87.12 95 LEU A O 1
ATOM 781 N N . ASN A 1 96 ? -4.059 24.375 8.914 1 82.88 96 ASN A N 1
ATOM 782 C CA . ASN A 1 96 ? -5.059 25.375 9.266 1 82.88 96 ASN A CA 1
ATOM 783 C C . ASN A 1 96 ? -4.453 26.5 10.102 1 82.88 96 ASN A C 1
ATOM 785 O O . ASN A 1 96 ? -4.754 27.672 9.883 1 82.88 96 ASN A O 1
ATOM 789 N N . ASN A 1 97 ? -3.641 26.078 10.992 1 83.31 97 ASN A N 1
ATOM 790 C CA . ASN A 1 97 ? -3.027 27.062 11.883 1 83.31 97 ASN A CA 1
ATOM 791 C C . ASN A 1 97 ? -2.117 28.016 11.125 1 83.31 97 ASN A C 1
ATOM 793 O O . ASN A 1 97 ? -2.033 29.203 11.461 1 83.31 97 ASN A O 1
ATOM 797 N N . LYS A 1 98 ? -1.434 27.516 10.117 1 83.94 98 LYS A N 1
ATOM 798 C CA . LYS A 1 98 ? -0.526 28.328 9.32 1 83.94 98 LYS A CA 1
ATOM 799 C C . LYS A 1 98 ? -1.287 29.125 8.258 1 83.94 98 LYS A C 1
ATOM 801 O O . LYS A 1 98 ? -0.697 29.922 7.527 1 83.94 98 LYS A O 1
ATOM 806 N N . MET A 1 99 ? -2.547 29 8.25 1 82.12 99 MET A N 1
ATOM 807 C CA . MET A 1 99 ? -3.426 29.688 7.305 1 82.12 99 MET A CA 1
ATOM 808 C C . MET A 1 99 ? -2.951 29.484 5.871 1 82.12 99 MET A C 1
ATOM 810 O O . MET A 1 99 ? -2.895 30.438 5.09 1 82.12 99 MET A O 1
ATOM 814 N N . ILE A 1 100 ? -2.498 28.344 5.664 1 82.31 100 ILE A N 1
ATOM 815 C CA . ILE A 1 100 ? -2.014 28 4.332 1 82.31 100 ILE A CA 1
ATOM 816 C C . ILE A 1 100 ? -3.197 27.766 3.398 1 82.31 100 ILE A C 1
ATOM 818 O O . ILE A 1 100 ? -4.133 27.031 3.746 1 82.31 100 ILE A O 1
ATOM 822 N N . THR A 1 101 ? -3.193 28.484 2.248 1 86.06 101 THR A N 1
ATOM 823 C CA . THR A 1 101 ? -4.273 28.297 1.284 1 86.06 101 THR A CA 1
ATOM 824 C C . THR A 1 101 ? -3.848 27.359 0.161 1 86.06 101 THR A C 1
ATOM 826 O O . THR A 1 101 ? -4.691 26.766 -0.512 1 86.06 101 THR A O 1
ATOM 829 N N . GLU A 1 102 ? -2.516 27.312 -0.088 1 91.56 102 GLU A N 1
ATOM 830 C CA . GLU A 1 102 ? -1.954 26.422 -1.097 1 91.56 102 GLU A CA 1
ATOM 831 C C . GLU A 1 102 ? -0.717 25.703 -0.569 1 91.56 102 GLU A C 1
ATOM 833 O O . GLU A 1 102 ? 0.088 26.297 0.157 1 91.56 102 GLU A O 1
ATOM 838 N N . ILE A 1 103 ? -0.666 24.469 -0.834 1 93.56 103 ILE A N 1
ATOM 839 C CA . ILE A 1 103 ? 0.48 23.688 -0.384 1 93.56 103 ILE A CA 1
ATOM 840 C C . ILE A 1 103 ? 0.838 22.641 -1.438 1 93.56 103 ILE A C 1
ATOM 842 O O . ILE A 1 103 ? -0.039 22.125 -2.135 1 93.56 103 ILE A O 1
ATOM 846 N N . SER A 1 104 ? 2.1 22.359 -1.513 1 94 104 SER A N 1
ATOM 847 C CA . SER A 1 104 ? 2.527 21.344 -2.465 1 94 104 SER A CA 1
ATOM 848 C C . SER A 1 104 ? 2.305 19.938 -1.911 1 94 104 SER A C 1
ATOM 850 O O . SER A 1 104 ? 2.361 19.734 -0.698 1 94 104 SER A O 1
ATOM 852 N N . SER A 1 105 ? 2.076 18.969 -2.836 1 93.38 105 SER A N 1
ATOM 853 C CA . SER A 1 105 ? 1.955 17.578 -2.418 1 93.38 105 SER A CA 1
ATOM 854 C C . SER A 1 105 ? 3.238 17.078 -1.753 1 93.38 105 SER A C 1
ATOM 856 O O . SER A 1 105 ? 3.191 16.281 -0.82 1 93.38 105 SER A O 1
ATOM 858 N N . GLU A 1 106 ? 4.316 17.656 -2.133 1 92.69 106 GLU A N 1
ATOM 859 C CA . GLU A 1 106 ? 5.617 17.297 -1.575 1 92.69 106 GLU A CA 1
ATOM 860 C C . GLU A 1 106 ? 5.727 17.734 -0.113 1 92.69 106 GLU A C 1
ATOM 862 O O . GLU A 1 106 ? 6.27 17 0.713 1 92.69 106 GLU A O 1
ATOM 867 N N . ASP A 1 107 ? 5.188 18.844 0.159 1 93.56 107 ASP A N 1
ATOM 868 C CA . ASP A 1 107 ? 5.242 19.328 1.532 1 93.56 107 ASP A CA 1
ATOM 869 C C . ASP A 1 107 ? 4.402 18.453 2.463 1 93.56 107 ASP A C 1
ATOM 871 O O . ASP A 1 107 ? 4.805 18.188 3.594 1 93.56 107 ASP A O 1
ATOM 875 N N . ILE A 1 108 ? 3.271 18.078 1.989 1 94.38 108 ILE A N 1
ATOM 876 C CA . ILE A 1 108 ? 2.408 17.203 2.775 1 94.38 108 ILE A CA 1
ATOM 877 C C . ILE A 1 108 ? 3.117 15.875 3.039 1 94.38 108 ILE A C 1
ATOM 879 O O . ILE A 1 108 ? 3.111 15.375 4.164 1 94.38 108 ILE A O 1
ATOM 883 N N . GLY A 1 109 ? 3.689 15.391 1.943 1 95.69 109 GLY A N 1
ATOM 884 C CA . GLY A 1 109 ? 4.457 14.164 2.09 1 95.69 109 GLY A CA 1
ATOM 885 C C . GLY A 1 109 ? 5.555 14.266 3.133 1 95.69 109 GLY A C 1
ATOM 886 O O . GLY A 1 109 ? 5.746 13.344 3.932 1 95.69 109 GLY A O 1
ATOM 887 N N . GLU A 1 110 ? 6.219 15.398 3.109 1 95.81 110 GLU A N 1
ATOM 888 C CA . GLU A 1 110 ? 7.301 15.617 4.066 1 95.81 110 GLU A CA 1
ATOM 889 C C . GLU A 1 110 ? 6.766 15.672 5.496 1 95.81 110 GLU A C 1
ATOM 891 O O . GLU A 1 110 ? 7.41 15.172 6.426 1 95.81 110 GLU A O 1
ATOM 896 N N . MET A 1 111 ? 5.652 16.266 5.676 1 96.06 111 MET A N 1
ATOM 897 C CA . MET A 1 111 ? 5.043 16.328 7 1 96.06 111 MET A CA 1
ATOM 898 C C . MET A 1 111 ? 4.691 14.945 7.512 1 96.06 111 MET A C 1
ATOM 900 O O . MET A 1 111 ? 4.895 14.641 8.688 1 96.06 111 MET A O 1
ATOM 904 N N . VAL A 1 112 ? 4.168 14.141 6.617 1 97.44 112 VAL A N 1
ATOM 905 C CA . VAL A 1 112 ? 3.809 12.773 6.98 1 97.44 112 VAL A CA 1
ATOM 906 C C . VAL A 1 112 ? 5.062 11.992 7.371 1 97.44 112 VAL A C 1
ATOM 908 O O . VAL A 1 112 ? 5.07 11.281 8.375 1 97.44 112 VAL A O 1
ATOM 911 N N . LEU A 1 113 ? 6.078 12.148 6.582 1 96.88 113 LEU A N 1
ATOM 912 C CA . LEU A 1 113 ? 7.328 11.438 6.832 1 96.88 113 LEU A CA 1
ATOM 913 C C . LEU A 1 113 ? 7.906 11.82 8.188 1 96.88 113 LEU A C 1
ATOM 915 O O . LEU A 1 113 ? 8.414 10.961 8.914 1 96.88 113 LEU A O 1
ATOM 919 N N . GLU A 1 114 ? 7.836 13.023 8.508 1 95.62 114 GLU A N 1
ATOM 920 C CA . GLU A 1 114 ? 8.359 13.5 9.781 1 95.62 114 GLU A CA 1
ATOM 921 C C . GLU A 1 114 ? 7.648 12.828 10.953 1 95.62 114 GLU A C 1
ATOM 923 O O . GLU A 1 114 ? 8.281 12.484 11.953 1 95.62 114 GLU A O 1
ATOM 928 N N . LYS A 1 115 ? 6.391 12.68 10.805 1 96.19 115 LYS A N 1
ATOM 929 C CA . LYS A 1 115 ? 5.621 12.023 11.859 1 96.19 115 LYS A CA 1
ATOM 930 C C . LYS A 1 115 ? 5.926 10.523 11.906 1 96.19 115 LYS A C 1
ATOM 932 O O . LYS A 1 115 ? 6.098 9.961 12.992 1 96.19 115 LYS A O 1
ATOM 937 N N . LEU A 1 116 ? 6.074 9.828 10.766 1 96.31 116 LEU A N 1
ATOM 938 C CA . LEU A 1 116 ? 6.297 8.391 10.672 1 96.31 116 LEU A CA 1
ATOM 939 C C . LEU A 1 116 ? 7.684 8.023 11.188 1 96.31 116 LEU A C 1
ATOM 941 O O . LEU A 1 116 ? 7.883 6.926 11.719 1 96.31 116 LEU A O 1
ATOM 945 N N . LYS A 1 117 ? 8.539 8.992 10.961 1 94.31 117 LYS A N 1
ATOM 946 C CA . LYS A 1 117 ? 9.93 8.758 11.352 1 94.31 117 LYS A CA 1
ATOM 947 C C . LYS A 1 117 ? 10.031 8.352 12.82 1 94.31 117 LYS A C 1
ATOM 949 O O . LYS A 1 117 ? 10.844 7.496 13.18 1 94.31 117 LYS A O 1
ATOM 954 N N . THR A 1 118 ? 9.242 8.945 13.656 1 93.88 118 THR A N 1
ATOM 955 C CA . THR A 1 118 ? 9.289 8.703 15.094 1 93.88 118 THR A CA 1
ATOM 956 C C . THR A 1 118 ? 8.391 7.531 15.477 1 93.88 118 THR A C 1
ATOM 958 O O . THR A 1 118 ? 8.578 6.914 16.531 1 93.88 118 THR A O 1
ATOM 961 N N . ILE A 1 119 ? 7.516 7.184 14.688 1 95.94 119 ILE A N 1
ATOM 962 C CA . ILE A 1 119 ? 6.496 6.203 15.039 1 95.94 119 ILE A CA 1
ATOM 963 C C . ILE A 1 119 ? 6.957 4.805 14.633 1 95.94 119 ILE A C 1
ATOM 965 O O . ILE A 1 119 ? 6.898 3.867 15.43 1 95.94 119 ILE A O 1
ATOM 969 N N . ASP A 1 120 ? 7.414 4.691 13.383 1 96.69 120 ASP A N 1
ATOM 970 C CA . ASP A 1 120 ? 7.805 3.389 12.852 1 96.69 120 ASP A CA 1
ATOM 971 C C . ASP A 1 120 ? 8.75 3.541 11.664 1 96.69 120 ASP A C 1
ATOM 973 O O . ASP A 1 120 ? 8.367 4.094 10.625 1 96.69 120 ASP A O 1
ATOM 977 N N . GLU A 1 121 ? 9.875 2.932 11.75 1 95.19 121 GLU A N 1
ATOM 978 C CA . GLU A 1 121 ? 10.914 3.121 10.742 1 95.19 121 GLU A CA 1
ATOM 979 C C . GLU A 1 121 ? 10.562 2.383 9.453 1 95.19 121 GLU A C 1
ATOM 981 O O . GLU A 1 121 ? 10.875 2.859 8.352 1 95.19 121 GLU A O 1
ATOM 986 N N . VAL A 1 122 ? 9.984 1.239 9.586 1 95.88 122 VAL A N 1
ATOM 987 C CA . VAL A 1 122 ? 9.633 0.452 8.414 1 95.88 122 VAL A CA 1
ATOM 988 C C . VAL A 1 122 ? 8.523 1.154 7.629 1 95.88 122 VAL A C 1
ATOM 990 O O . VAL A 1 122 ? 8.609 1.292 6.406 1 95.88 122 VAL A O 1
ATOM 993 N N . ALA A 1 123 ? 7.52 1.604 8.328 1 97.38 123 ALA A N 1
ATOM 994 C CA . ALA A 1 123 ? 6.441 2.357 7.699 1 97.38 123 ALA A CA 1
ATOM 995 C C . ALA A 1 123 ? 6.973 3.619 7.027 1 97.38 123 ALA A C 1
ATOM 997 O O . ALA A 1 123 ? 6.496 4.008 5.957 1 97.38 123 ALA A O 1
ATOM 998 N N . TYR A 1 124 ? 7.949 4.25 7.703 1 97 124 TYR A N 1
ATOM 999 C CA . TYR A 1 124 ? 8.594 5.43 7.133 1 97 124 TYR A CA 1
ATOM 1000 C C . TYR A 1 124 ? 9.18 5.121 5.762 1 97 124 TYR A C 1
ATOM 1002 O O . TYR A 1 124 ? 8.945 5.852 4.797 1 97 124 TYR A O 1
ATOM 1010 N N . VAL A 1 125 ? 9.898 4.027 5.648 1 96 125 VAL A N 1
ATOM 1011 C CA . VAL A 1 125 ? 10.586 3.674 4.414 1 96 125 VAL A CA 1
ATOM 1012 C C . VAL A 1 125 ? 9.57 3.324 3.332 1 96 125 VAL A C 1
ATOM 1014 O O . VAL A 1 125 ? 9.734 3.699 2.17 1 96 125 VAL A O 1
ATOM 1017 N N . ARG A 1 126 ? 8.539 2.559 3.678 1 96.5 126 ARG A N 1
ATOM 1018 C CA . ARG A 1 126 ? 7.508 2.182 2.717 1 96.5 126 ARG A CA 1
ATOM 1019 C C . ARG A 1 126 ? 6.816 3.416 2.146 1 96.5 126 ARG A C 1
ATOM 1021 O O . ARG A 1 126 ? 6.617 3.518 0.935 1 96.5 126 ARG A O 1
ATOM 1028 N N . PHE A 1 127 ? 6.492 4.383 3.039 1 97.25 127 PHE A N 1
ATOM 1029 C CA . PHE A 1 127 ? 5.855 5.617 2.598 1 97.25 127 PHE A CA 1
ATOM 1030 C C . PHE A 1 127 ? 6.805 6.434 1.729 1 97.25 127 PHE A C 1
ATOM 1032 O O . PHE A 1 127 ? 6.41 6.945 0.679 1 97.25 127 PHE A O 1
ATOM 1039 N N . ALA A 1 128 ? 8.008 6.562 2.156 1 96.38 128 ALA A N 1
ATOM 1040 C CA . ALA A 1 128 ? 9.008 7.344 1.439 1 96.38 128 ALA A CA 1
ATOM 1041 C C . ALA A 1 128 ? 9.227 6.805 0.028 1 96.38 128 ALA A C 1
ATOM 1043 O O . ALA A 1 128 ? 9.406 7.574 -0.917 1 96.38 128 ALA A O 1
ATOM 1044 N N . SER A 1 129 ? 9.188 5.508 -0.058 1 95.5 129 SER A N 1
ATOM 1045 C CA . SER A 1 129 ? 9.469 4.887 -1.35 1 95.5 129 SER A CA 1
ATOM 1046 C C . SER A 1 129 ? 8.406 5.25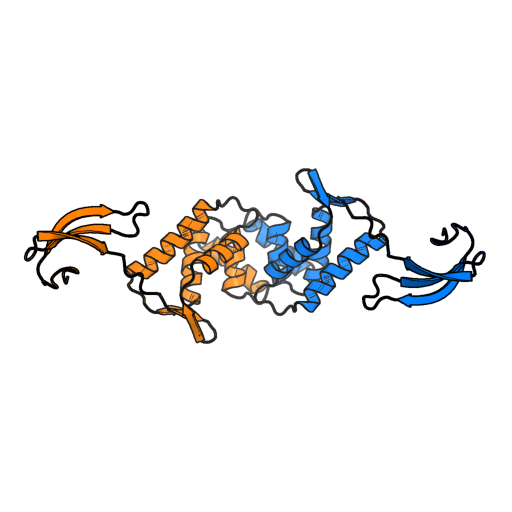4 -2.381 1 95.5 129 SER A C 1
ATOM 1048 O O . SER A 1 129 ? 8.711 5.395 -3.566 1 95.5 129 SER A O 1
ATOM 1050 N N . VAL A 1 130 ? 7.16 5.402 -1.921 1 93.75 130 VAL A N 1
ATOM 1051 C CA . VAL A 1 130 ? 6.07 5.758 -2.822 1 93.75 130 VAL A CA 1
ATOM 1052 C C . VAL A 1 130 ? 6.062 7.266 -3.059 1 93.75 130 VAL A C 1
ATOM 1054 O O . VAL A 1 130 ? 6.008 7.719 -4.203 1 93.75 130 VAL A O 1
ATOM 1057 N N . TYR A 1 131 ? 6.211 7.961 -1.989 1 91.56 131 TYR A N 1
ATOM 1058 C CA . TYR A 1 131 ? 6.078 9.414 -2.033 1 91.56 131 TYR A CA 1
ATOM 1059 C C . TYR A 1 131 ? 7.219 10.039 -2.826 1 91.56 131 TYR A C 1
ATOM 1061 O O . TYR A 1 131 ? 6.996 10.93 -3.648 1 91.56 131 TYR A O 1
ATOM 1069 N N . ARG A 1 132 ? 8.391 9.609 -2.562 1 90.88 132 ARG A N 1
ATOM 1070 C CA . ARG A 1 132 ? 9.562 10.18 -3.225 1 90.88 132 ARG A CA 1
ATOM 1071 C C . ARG A 1 132 ? 9.805 9.508 -4.57 1 90.88 132 ARG A C 1
ATOM 1073 O O . ARG A 1 132 ? 10.758 9.852 -5.277 1 90.88 132 ARG A O 1
ATOM 1080 N N . GLN A 1 133 ? 9.008 8.531 -4.898 1 89.81 133 GLN A N 1
ATOM 1081 C CA . GLN A 1 133 ? 9.047 7.82 -6.172 1 89.81 133 GLN A CA 1
ATOM 1082 C C . GLN A 1 133 ? 10.43 7.227 -6.43 1 89.81 133 GLN A C 1
ATOM 1084 O O . GLN A 1 133 ? 11.047 7.496 -7.465 1 89.81 133 GLN A O 1
ATOM 1089 N N . PHE A 1 134 ? 10.836 6.344 -5.594 1 92.06 134 PHE A N 1
ATOM 1090 C CA . PHE A 1 134 ? 12.117 5.664 -5.77 1 92.06 134 PHE A CA 1
ATOM 1091 C C . PHE A 1 134 ? 12.156 4.922 -7.102 1 92.06 134 PHE A C 1
ATOM 1093 O O . PHE A 1 134 ? 11.25 4.145 -7.41 1 92.06 134 PHE A O 1
ATOM 1100 N N . GLU A 1 135 ? 13.234 5.195 -7.82 1 90.81 135 GLU A N 1
ATOM 1101 C CA . GLU A 1 135 ? 13.305 4.605 -9.156 1 90.81 135 GLU A CA 1
ATOM 1102 C C . GLU A 1 135 ? 14.172 3.348 -9.148 1 90.81 135 GLU A C 1
ATOM 1104 O O . GLU A 1 135 ? 14.086 2.525 -10.07 1 90.81 135 GLU A O 1
ATOM 1109 N N . ASP A 1 136 ? 15.047 3.285 -8.156 1 91.75 136 ASP A N 1
ATOM 1110 C CA . ASP A 1 136 ? 15.938 2.135 -8.133 1 91.75 136 ASP A CA 1
ATOM 1111 C C . ASP A 1 136 ? 16.344 1.775 -6.703 1 91.75 136 ASP A C 1
ATOM 1113 O O . ASP A 1 136 ? 16.078 2.539 -5.77 1 91.75 136 ASP A O 1
ATOM 1117 N N . ILE A 1 137 ? 16.969 0.683 -6.594 1 91.75 137 ILE A N 1
ATOM 1118 C CA . ILE A 1 137 ? 17.297 0.105 -5.297 1 91.75 137 ILE A CA 1
ATOM 1119 C C . ILE A 1 137 ? 18.391 0.936 -4.625 1 91.75 137 ILE A C 1
ATOM 1121 O O . ILE A 1 137 ? 18.453 1.01 -3.395 1 91.75 137 ILE A O 1
ATOM 1125 N N . ASN A 1 138 ? 19.203 1.54 -5.406 1 91.56 138 ASN A N 1
ATOM 1126 C CA . ASN A 1 138 ? 20.266 2.365 -4.828 1 91.56 138 ASN A CA 1
ATOM 1127 C C . ASN A 1 138 ? 19.688 3.562 -4.078 1 91.56 138 ASN A C 1
ATOM 1129 O O . ASN A 1 138 ? 20.203 3.939 -3.02 1 91.56 138 ASN A O 1
ATOM 1133 N N . THR A 1 139 ? 18.703 4.012 -4.645 1 90.5 139 THR A N 1
ATOM 1134 C CA . THR A 1 139 ? 18.016 5.113 -3.977 1 90.5 139 THR A CA 1
ATOM 1135 C C . THR A 1 139 ? 17.406 4.652 -2.656 1 90.5 139 THR A C 1
ATOM 1137 O O . THR A 1 139 ? 17.422 5.391 -1.67 1 90.5 139 THR A O 1
ATOM 1140 N N . PHE A 1 140 ? 16.828 3.424 -2.656 1 91.19 140 PHE A N 1
ATOM 1141 C CA . PHE A 1 140 ? 16.312 2.832 -1.432 1 91.19 140 PHE A CA 1
ATOM 1142 C C . PHE A 1 140 ? 17.391 2.746 -0.365 1 91.19 140 PHE A C 1
ATOM 1144 O O . PHE A 1 140 ? 17.172 3.154 0.778 1 91.19 140 PHE A O 1
ATOM 1151 N N . MET A 1 141 ? 18.469 2.293 -0.79 1 91.88 141 MET A N 1
ATOM 1152 C CA . MET A 1 141 ? 19.578 2.096 0.131 1 91.88 141 MET A CA 1
ATOM 1153 C C . MET A 1 141 ? 20.047 3.428 0.705 1 91.88 141 MET A C 1
ATOM 1155 O O . MET A 1 141 ? 20.344 3.525 1.898 1 91.88 141 MET A O 1
ATOM 1159 N N . HIS A 1 142 ? 20.109 4.336 -0.113 1 92 142 HIS A N 1
ATOM 1160 C CA . HIS A 1 142 ? 20.562 5.656 0.316 1 92 142 HIS A CA 1
ATOM 1161 C C . HIS A 1 142 ? 19.609 6.238 1.365 1 92 142 HIS A C 1
ATOM 1163 O O . HIS A 1 142 ? 20.062 6.801 2.365 1 92 142 HIS A O 1
ATOM 1169 N N . GLU A 1 143 ? 18.328 6.078 1.102 1 90.44 143 GLU A N 1
ATOM 1170 C CA . GLU A 1 143 ? 17.344 6.594 2.043 1 90.44 143 GLU A CA 1
ATOM 1171 C C . GLU A 1 143 ? 17.438 5.891 3.393 1 90.44 143 GLU A C 1
ATOM 1173 O O . GLU A 1 143 ? 17.312 6.527 4.441 1 90.44 143 GLU A O 1
ATOM 1178 N N . ILE A 1 144 ? 17.609 4.617 3.355 1 91.56 144 ILE A N 1
ATOM 1179 C CA . ILE A 1 144 ? 17.719 3.836 4.586 1 91.56 144 ILE A CA 1
ATOM 1180 C C . ILE A 1 144 ? 18.969 4.254 5.352 1 91.56 144 ILE A C 1
ATOM 1182 O O . ILE A 1 144 ? 18.922 4.418 6.574 1 91.56 144 ILE A O 1
ATOM 1186 N N . ARG A 1 145 ? 20.047 4.457 4.664 1 91.31 145 ARG A N 1
ATOM 1187 C CA . ARG A 1 145 ? 21.297 4.887 5.301 1 91.31 145 ARG A CA 1
ATOM 1188 C C . ARG A 1 145 ? 21.125 6.254 5.957 1 91.31 145 ARG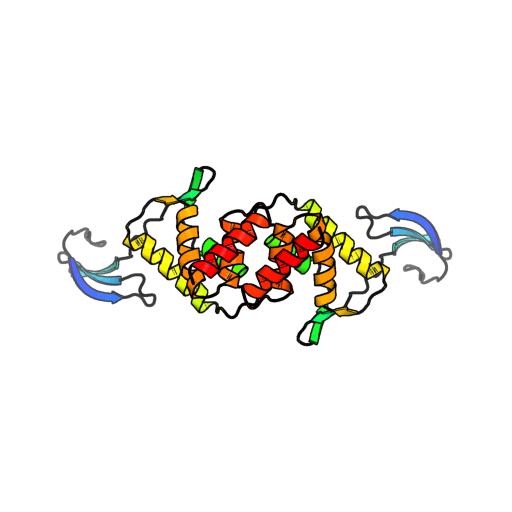 A C 1
ATOM 1190 O O . ARG A 1 145 ? 21.625 6.48 7.062 1 91.31 145 ARG A O 1
ATOM 1197 N N . ASN A 1 146 ? 20.469 7.09 5.242 1 89.81 146 ASN A N 1
ATOM 1198 C CA . ASN A 1 146 ? 20.203 8.414 5.785 1 89.81 146 ASN A CA 1
ATOM 1199 C C . ASN A 1 146 ? 19.359 8.344 7.059 1 89.81 146 ASN A C 1
ATOM 1201 O O . ASN A 1 146 ? 19.594 9.102 8 1 89.81 146 ASN A O 1
ATOM 1205 N N . LEU A 1 147 ? 18.391 7.457 7.074 1 88.44 147 LEU A N 1
ATOM 1206 C CA . LEU A 1 147 ? 17.516 7.285 8.234 1 88.44 147 LEU A CA 1
ATOM 1207 C C . LEU A 1 147 ? 18.297 6.738 9.422 1 88.44 147 LEU A C 1
ATOM 1209 O O . LEU A 1 147 ? 18.062 7.133 10.562 1 88.44 147 LEU A O 1
ATOM 1213 N N . MET A 1 148 ? 19.203 5.859 9.07 1 87.12 148 MET A N 1
ATOM 1214 C CA . MET A 1 148 ? 20 5.223 10.125 1 87.12 148 MET A CA 1
ATOM 1215 C C . MET A 1 148 ? 21.016 6.191 10.703 1 87.12 148 MET A C 1
ATOM 1217 O O . MET A 1 148 ? 21.391 6.086 11.875 1 87.12 148 MET A O 1
ATOM 1221 N N . SER A 1 149 ? 21.5 7.055 9.805 1 85.5 149 SER A N 1
ATOM 1222 C CA . SER A 1 149 ? 22.5 8.008 10.25 1 85.5 149 SER A CA 1
ATOM 1223 C C . SER A 1 149 ? 21.875 9.102 11.109 1 85.5 149 SER A C 1
ATOM 1225 O O . SER A 1 149 ? 22.562 9.727 11.93 1 85.5 149 SER A O 1
ATOM 1227 N N . HIS A 1 150 ? 20.719 9.492 10.828 1 72.5 150 HIS A N 1
ATOM 1228 C CA . HIS A 1 150 ? 20.062 10.562 11.57 1 72.5 150 HIS A CA 1
ATOM 1229 C C . HIS A 1 150 ? 19.359 10.023 12.812 1 72.5 150 HIS A C 1
ATOM 1231 O O . HIS A 1 150 ? 18.688 10.773 13.523 1 72.5 150 HIS A O 1
ATOM 1237 N N . LYS A 1 151 ? 19.5 8.781 13.039 1 62.97 151 LYS A N 1
ATOM 1238 C CA . LYS A 1 151 ? 19.062 8.219 14.312 1 62.97 151 LYS A CA 1
ATOM 1239 C C . LYS A 1 151 ? 20.125 8.383 15.391 1 62.97 151 LYS A C 1
ATOM 1241 O O . LYS A 1 151 ? 21.312 8.195 15.133 1 62.97 151 LYS A O 1
ATOM 1246 N N . MET B 1 1 ? -22.344 -39.438 -19.922 1 75 1 MET B N 1
ATOM 1247 C CA . MET B 1 1 ? -23.234 -38.438 -19.328 1 75 1 MET B CA 1
ATOM 1248 C C . MET B 1 1 ? -24.703 -38.75 -19.625 1 75 1 MET B C 1
ATOM 1250 O O . MET B 1 1 ? -25.016 -39.281 -20.688 1 75 1 MET B O 1
ATOM 1254 N N . LYS B 1 2 ? -25.438 -38.531 -18.562 1 86.94 2 LYS B N 1
ATOM 1255 C CA . LYS B 1 2 ? -26.844 -38.906 -18.703 1 86.94 2 LYS B CA 1
ATOM 1256 C C . LYS B 1 2 ? -27.594 -37.844 -19.516 1 86.94 2 LYS B C 1
ATOM 1258 O O . LYS B 1 2 ? -27.484 -36.656 -19.25 1 86.94 2 LYS B O 1
ATOM 1263 N N . CYS B 1 3 ? -28.328 -38.344 -20.453 1 85.94 3 CYS B N 1
ATOM 1264 C CA . CYS B 1 3 ? -29.172 -37.5 -21.266 1 85.94 3 CYS B CA 1
ATOM 1265 C C . CYS B 1 3 ? -30.266 -36.844 -20.422 1 85.94 3 CYS B C 1
ATOM 1267 O O . CYS B 1 3 ? -30.984 -37.531 -19.703 1 85.94 3 CYS B O 1
ATOM 1269 N N . PRO B 1 4 ? -30.453 -35.531 -20.453 1 88.12 4 PRO B N 1
ATOM 1270 C CA . PRO B 1 4 ? -31.469 -34.844 -19.656 1 88.12 4 PRO B CA 1
ATOM 1271 C C . PRO B 1 4 ? -32.906 -35.156 -20.109 1 88.12 4 PRO B C 1
ATOM 1273 O O . PRO B 1 4 ? -33.844 -34.938 -19.375 1 88.12 4 PRO B O 1
ATOM 1276 N N . PHE B 1 5 ? -32.969 -35.688 -21.25 1 88.25 5 PHE B N 1
ATOM 1277 C CA . PHE B 1 5 ? -34.281 -35.938 -21.812 1 88.25 5 PHE B CA 1
ATOM 1278 C C . PHE B 1 5 ? -34.719 -37.375 -21.547 1 88.25 5 PHE B C 1
ATOM 1280 O O . PHE B 1 5 ? -35.875 -37.594 -21.219 1 88.25 5 PHE B O 1
ATOM 1287 N N . CYS B 1 6 ? -33.875 -38.375 -21.75 1 91.12 6 CYS B N 1
ATOM 1288 C CA . CYS B 1 6 ? -34.344 -39.75 -21.625 1 91.12 6 CYS B CA 1
ATOM 1289 C C . CYS B 1 6 ? -33.5 -40.5 -20.594 1 91.12 6 CYS B C 1
ATOM 1291 O O . CYS B 1 6 ? -33.688 -41.719 -20.375 1 91.12 6 CYS B O 1
ATOM 1293 N N . SER B 1 7 ? -32.5 -39.875 -20.109 1 88.75 7 SER B N 1
ATOM 1294 C CA . SER B 1 7 ? -31.609 -40.406 -19.078 1 88.75 7 SER B CA 1
ATOM 1295 C C . SER B 1 7 ? -30.734 -41.531 -19.641 1 88.75 7 SER B C 1
ATOM 1297 O O . SER B 1 7 ? -30.25 -42.375 -18.906 1 88.75 7 SER B O 1
ATOM 1299 N N . GLY B 1 8 ? -30.531 -41.594 -20.859 1 87.75 8 GLY B N 1
ATOM 1300 C CA . GLY B 1 8 ? -29.594 -42.5 -21.469 1 87.75 8 GLY B CA 1
ATOM 1301 C C . GLY B 1 8 ? -28.156 -42.219 -21.125 1 87.75 8 GLY B C 1
ATOM 1302 O O . GLY B 1 8 ? -27.797 -41.062 -20.844 1 87.75 8 GLY B O 1
ATOM 1303 N N . GLU B 1 9 ? -27.297 -43.219 -21.188 1 88.31 9 GLU B N 1
ATOM 1304 C CA . GLU B 1 9 ? -25.922 -43.062 -20.719 1 88.31 9 GLU B CA 1
ATOM 1305 C C . GLU B 1 9 ? -24.953 -42.938 -21.891 1 88.31 9 GLU B C 1
ATOM 1307 O O . GLU B 1 9 ? -23.781 -42.594 -21.703 1 88.31 9 GLU B O 1
ATOM 1312 N N . GLU B 1 10 ? -25.453 -43.094 -23.078 1 89.62 10 GLU B N 1
ATOM 1313 C CA . GLU B 1 10 ? -24.547 -43.031 -24.219 1 89.62 10 GLU B CA 1
ATOM 1314 C C . GLU B 1 10 ? -24.812 -41.781 -25.078 1 89.62 10 GLU B C 1
ATOM 1316 O O . GLU B 1 10 ? -25.969 -41.469 -25.391 1 89.62 10 GLU B O 1
ATOM 1321 N N . SER B 1 11 ? -23.828 -40.969 -25.359 1 90.12 11 SER B N 1
ATOM 1322 C CA . SER B 1 11 ? -23.891 -39.781 -26.203 1 90.12 11 SER B CA 1
ATOM 1323 C C . SER B 1 11 ? -22.656 -39.625 -27.078 1 90.12 11 SER B C 1
ATOM 1325 O O . SER B 1 11 ? -21.625 -40.25 -26.797 1 90.12 11 SER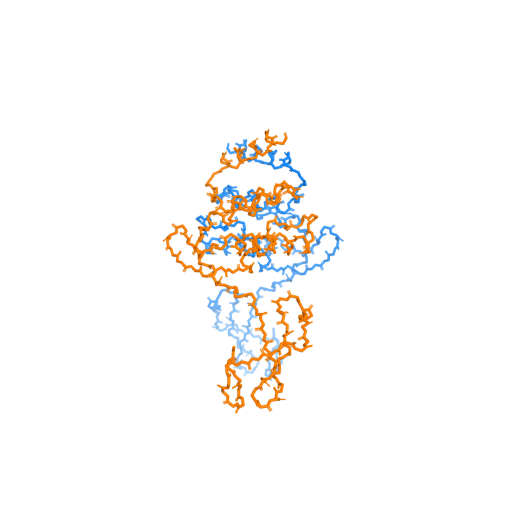 B O 1
ATOM 1327 N N . LYS B 1 12 ? -22.875 -39 -28.25 1 91.94 12 LYS B N 1
ATOM 1328 C CA . LYS B 1 12 ? -21.75 -38.656 -29.109 1 91.94 12 LYS B CA 1
ATOM 1329 C C . LYS B 1 12 ? -21.578 -37.125 -29.219 1 91.94 12 LYS B C 1
ATOM 1331 O O . LYS B 1 12 ? -22.562 -36.406 -29.219 1 91.94 12 LYS B O 1
ATOM 1336 N N . VAL B 1 13 ? -20.297 -36.594 -29.297 1 91.25 13 VAL B N 1
ATOM 1337 C CA . VAL B 1 13 ? -20 -35.188 -29.438 1 91.25 13 VAL B CA 1
ATOM 1338 C C . VAL B 1 13 ? -20.203 -34.75 -30.891 1 91.25 13 VAL B C 1
ATOM 1340 O O . VAL B 1 13 ? -19.641 -35.375 -31.812 1 91.25 13 VAL B O 1
ATOM 1343 N N . VAL B 1 14 ? -21.047 -33.75 -31.109 1 91.31 14 VAL B N 1
ATOM 1344 C CA . VAL B 1 14 ? -21.359 -33.25 -32.438 1 91.31 14 VAL B CA 1
ATOM 1345 C C . VAL B 1 14 ? -20.516 -32.031 -32.781 1 91.31 14 VAL B C 1
ATOM 1347 O O . VAL B 1 14 ? -20.109 -31.828 -33.906 1 91.31 14 VAL B O 1
ATOM 1350 N N . ASP B 1 15 ? -20.344 -31.203 -31.797 1 86.81 15 ASP B N 1
ATOM 1351 C CA . ASP B 1 15 ? -19.578 -29.969 -31.953 1 86.81 15 ASP B CA 1
ATOM 1352 C C . ASP B 1 15 ? -18.875 -29.578 -30.656 1 86.81 15 ASP B C 1
ATOM 1354 O O . ASP B 1 15 ? -19.422 -29.781 -29.562 1 86.81 15 ASP B O 1
ATOM 1358 N N . SER B 1 16 ? -17.594 -29.172 -30.719 1 86.31 16 SER B N 1
ATOM 1359 C CA . SER B 1 16 ? -16.828 -28.672 -29.578 1 86.31 16 SER B CA 1
ATOM 1360 C C . SER B 1 16 ? -16.266 -27.281 -29.859 1 86.31 16 SER B C 1
ATOM 1362 O O . SER B 1 16 ? -15.672 -27.031 -30.906 1 86.31 16 SER B O 1
ATOM 1364 N N . ARG B 1 17 ? -16.703 -26.359 -28.938 1 81.12 17 ARG B N 1
ATOM 1365 C CA . ARG B 1 17 ? -16.172 -25 -29.062 1 81.12 17 ARG B CA 1
ATOM 1366 C C . ARG B 1 17 ? -15.727 -24.469 -27.703 1 81.12 17 ARG B C 1
ATOM 1368 O O . ARG B 1 17 ? -16.344 -24.766 -26.672 1 81.12 17 ARG B O 1
ATOM 1375 N N . SER B 1 18 ? -14.609 -23.797 -27.766 1 77.25 18 SER B N 1
ATOM 1376 C CA . SER B 1 18 ? -14.164 -23.094 -26.562 1 77.25 18 SER B CA 1
ATOM 1377 C C . SER B 1 18 ? -14.992 -21.844 -26.312 1 77.25 18 SER B C 1
ATOM 1379 O O . SER B 1 18 ? -15.422 -21.172 -27.25 1 77.25 18 SER B O 1
ATOM 1381 N N . THR B 1 19 ? -15.375 -21.672 -25.078 1 70.69 19 THR B N 1
ATOM 1382 C CA . THR B 1 19 ? -16.094 -20.453 -24.734 1 70.69 19 THR B CA 1
ATOM 1383 C C . THR B 1 19 ? -15.219 -19.234 -25 1 70.69 19 THR B C 1
ATOM 1385 O O . THR B 1 19 ? -13.992 -19.328 -25.031 1 70.69 19 THR B O 1
ATOM 1388 N N . ASP B 1 20 ? -15.867 -18.094 -25.219 1 60.91 20 ASP B N 1
ATOM 1389 C CA . ASP B 1 20 ? -15.18 -16.844 -25.547 1 60.91 20 ASP B CA 1
ATOM 1390 C C . ASP B 1 20 ? -14.055 -16.562 -24.562 1 60.91 20 ASP B C 1
ATOM 1392 O O . ASP B 1 20 ? -13.023 -15.992 -24.922 1 60.91 20 ASP B O 1
ATOM 1396 N N . ASP B 1 21 ? -14.281 -17.031 -23.406 1 57.59 21 ASP B N 1
ATOM 1397 C CA . ASP B 1 21 ? -13.258 -16.703 -22.422 1 57.59 21 ASP B CA 1
ATOM 1398 C C . ASP B 1 21 ? -12.273 -17.844 -22.234 1 57.59 21 ASP B C 1
ATOM 1400 O O . ASP B 1 21 ? -11.43 -17.828 -21.344 1 57.59 21 ASP B O 1
ATOM 1404 N N . ASN B 1 22 ? -12.398 -18.797 -23.047 1 58.78 22 ASN B N 1
ATOM 1405 C CA . ASN B 1 22 ? -11.516 -19.953 -23.141 1 58.78 22 ASN B CA 1
ATOM 1406 C C . ASN B 1 22 ? -11.398 -20.672 -21.797 1 58.78 22 ASN B C 1
ATOM 1408 O O . ASN B 1 22 ? -10.367 -21.281 -21.5 1 58.78 22 ASN B O 1
ATOM 1412 N N . VAL B 1 23 ? -12.352 -20.406 -20.906 1 63.91 23 VAL B N 1
ATOM 1413 C CA . VAL B 1 23 ? -12.281 -21.062 -19.609 1 63.91 23 VAL B CA 1
ATOM 1414 C C . VAL B 1 23 ? -13.094 -22.344 -19.625 1 63.91 23 VAL B C 1
ATOM 1416 O O . VAL B 1 23 ? -12.938 -23.203 -18.75 1 63.91 23 VAL B O 1
ATOM 1419 N N . ALA B 1 24 ? -13.93 -22.438 -20.625 1 69.88 24 ALA B N 1
ATOM 1420 C CA . ALA B 1 24 ? -14.773 -23.641 -20.672 1 69.88 24 ALA B CA 1
ATOM 1421 C C . ALA B 1 24 ? -14.969 -24.125 -22.094 1 69.88 24 ALA B C 1
ATOM 1423 O O . ALA B 1 24 ? -14.812 -23.359 -23.047 1 69.88 24 ALA B O 1
ATOM 1424 N N . ILE B 1 25 ? -14.922 -25.359 -22.281 1 77.75 25 ILE B N 1
ATOM 1425 C CA . ILE B 1 25 ? -15.234 -25.969 -23.578 1 77.75 25 ILE B CA 1
ATOM 1426 C C . ILE B 1 25 ? -16.703 -26.375 -23.609 1 77.75 25 ILE B C 1
ATOM 1428 O O . ILE B 1 25 ? -17.172 -27.125 -22.75 1 77.75 25 ILE B O 1
ATOM 1432 N N . ARG B 1 26 ? -17.359 -25.594 -24.469 1 78.25 26 ARG B N 1
ATOM 1433 C CA . ARG B 1 26 ? -18.75 -25.953 -24.719 1 78.25 26 ARG B CA 1
ATOM 1434 C C . ARG B 1 26 ? -18.844 -27.109 -25.703 1 78.25 26 ARG B C 1
ATOM 1436 O O . ARG B 1 26 ? -18.203 -27.109 -26.75 1 78.25 26 ARG B O 1
ATOM 1443 N N . ARG B 1 27 ? -19.438 -28.219 -25.281 1 83.94 27 ARG B N 1
ATOM 1444 C CA . ARG B 1 27 ? -19.625 -29.359 -26.172 1 83.94 27 ARG B CA 1
ATOM 1445 C C . ARG B 1 27 ? -21.109 -29.594 -26.453 1 83.94 27 ARG B C 1
ATOM 1447 O O . ARG B 1 27 ? -21.938 -29.562 -25.531 1 83.94 27 ARG B O 1
ATOM 1454 N N . ARG B 1 28 ? -21.484 -29.594 -27.75 1 86.81 28 ARG B N 1
ATOM 1455 C CA . ARG B 1 28 ? -22.812 -30.047 -28.141 1 86.81 28 ARG B CA 1
ATOM 1456 C C . ARG B 1 28 ? -22.844 -31.562 -28.312 1 86.81 28 ARG B C 1
ATOM 1458 O O . ARG B 1 28 ? -22.031 -32.125 -29.062 1 86.81 28 ARG B O 1
ATOM 1465 N N . ARG B 1 29 ? -23.625 -32.188 -27.531 1 90.19 29 ARG B N 1
ATOM 1466 C CA . ARG B 1 29 ? -23.719 -33.656 -27.547 1 90.19 29 ARG B CA 1
ATOM 1467 C C . ARG B 1 29 ? -25.078 -34.094 -28.094 1 90.19 29 ARG B C 1
ATOM 1469 O O . ARG B 1 29 ? -26.062 -33.375 -28 1 90.19 29 ARG B O 1
ATOM 1476 N N . GLU B 1 30 ? -25.078 -35.281 -28.812 1 93.19 30 GLU B N 1
ATOM 1477 C CA . GLU B 1 30 ? -26.297 -35.969 -29.281 1 93.19 30 GLU B CA 1
ATOM 1478 C C . GLU B 1 30 ? -26.469 -37.312 -28.594 1 93.19 30 GLU B C 1
ATOM 1480 O O . GLU B 1 30 ? -25.562 -38.125 -28.578 1 93.19 30 GLU B O 1
ATOM 1485 N N . CYS B 1 31 ? -27.609 -37.469 -27.969 1 93.25 31 CYS B N 1
ATOM 1486 C CA . CYS B 1 31 ? -27.922 -38.75 -27.312 1 93.25 31 CYS B CA 1
ATOM 1487 C C . CYS B 1 31 ? -28.125 -39.844 -28.359 1 93.25 31 CYS B C 1
ATOM 1489 O O . CYS B 1 31 ? -28.859 -39.656 -29.328 1 93.25 31 CYS B O 1
ATOM 1491 N N . LEU B 1 32 ? -27.484 -40.906 -28.078 1 92.25 32 LEU B N 1
ATOM 1492 C CA . LEU B 1 32 ? -27.609 -42 -29.047 1 92.25 32 LEU B CA 1
ATOM 1493 C C . LEU B 1 32 ? -28.922 -42.75 -28.859 1 92.25 32 LEU B C 1
ATOM 1495 O O . LEU B 1 32 ? -29.328 -43.5 -29.734 1 92.25 32 LEU B O 1
ATOM 1499 N N . ARG B 1 33 ? -29.562 -42.469 -27.75 1 90.81 33 ARG B N 1
ATOM 1500 C CA . ARG B 1 33 ? -30.844 -43.156 -27.484 1 90.81 33 ARG B CA 1
ATOM 1501 C C . ARG B 1 33 ? -32 -42.344 -28.031 1 90.81 33 ARG B C 1
ATOM 1503 O O . ARG B 1 33 ? -32.844 -42.875 -28.766 1 90.81 33 ARG B O 1
ATOM 1510 N N . CYS B 1 34 ? -32.156 -41.094 -27.766 1 93.19 34 CYS B N 1
ATOM 1511 C CA . CYS B 1 34 ? -33.312 -40.281 -28.172 1 93.19 34 CYS B CA 1
ATOM 1512 C C . CYS B 1 34 ? -32.969 -39.312 -29.281 1 93.19 34 CYS B C 1
ATOM 1514 O O . CYS B 1 34 ? -33.844 -38.625 -29.797 1 93.19 34 CYS B O 1
ATOM 1516 N N . ASN B 1 35 ? -31.844 -39.281 -29.656 1 91.75 35 ASN B N 1
ATOM 1517 C CA . ASN B 1 35 ? -31.328 -38.438 -30.75 1 91.75 35 ASN B CA 1
ATOM 1518 C C . ASN B 1 35 ? -31.531 -36.969 -30.453 1 91.75 35 ASN B C 1
ATOM 1520 O O . ASN B 1 35 ? -31.453 -36.125 -31.375 1 91.75 35 ASN B O 1
ATOM 1524 N N . LYS B 1 36 ? -31.797 -36.594 -29.219 1 92.25 36 LYS B N 1
ATOM 1525 C CA . LYS B 1 36 ? -31.859 -35.188 -28.844 1 92.25 36 LYS B CA 1
ATOM 1526 C C . LYS B 1 36 ? -30.484 -34.625 -28.516 1 92.25 36 LYS B C 1
ATOM 1528 O O . LYS B 1 36 ? -29.578 -35.375 -28.156 1 92.25 36 LYS B O 1
ATOM 1533 N N . ARG B 1 37 ? -30.344 -33.312 -28.859 1 91.56 37 ARG B N 1
ATOM 1534 C CA . ARG B 1 37 ? -29.062 -32.656 -28.641 1 91.56 37 ARG B CA 1
ATOM 1535 C C . ARG B 1 37 ? -29.094 -31.797 -27.391 1 91.56 37 ARG B C 1
ATOM 1537 O O . ARG B 1 37 ? -30.141 -31.281 -27.016 1 91.56 37 ARG B O 1
ATOM 1544 N N . TYR B 1 38 ? -28.062 -31.875 -26.578 1 88.75 38 TYR B N 1
ATOM 1545 C CA . TYR B 1 38 ? -27.906 -31.016 -25.406 1 88.75 38 TYR B CA 1
ATOM 1546 C C . TYR B 1 38 ? -26.469 -30.5 -25.312 1 88.75 38 TYR B C 1
ATOM 1548 O O . TYR B 1 38 ? -25.562 -31.016 -25.969 1 88.75 38 TYR B O 1
ATOM 1556 N N . THR B 1 39 ? -26.297 -29.375 -24.609 1 85.25 39 THR B N 1
ATOM 1557 C CA . THR B 1 39 ? -24.984 -28.734 -24.484 1 85.25 39 THR B CA 1
ATOM 1558 C C . THR B 1 39 ? -24.391 -29 -23.109 1 85.25 39 THR B C 1
ATOM 1560 O O . THR B 1 39 ? -25.094 -29 -22.094 1 85.25 39 THR B O 1
ATOM 1563 N N . THR B 1 40 ? -23.25 -29.562 -23.047 1 81.88 40 THR B N 1
ATOM 1564 C CA . THR B 1 40 ? -22.5 -29.703 -21.797 1 81.88 40 THR B CA 1
ATOM 1565 C C . THR B 1 40 ? -21.312 -28.734 -21.781 1 81.88 40 THR B C 1
ATOM 1567 O O . THR B 1 40 ? -20.875 -28.266 -22.828 1 81.88 40 THR B O 1
ATOM 1570 N N . TYR B 1 41 ? -21 -28.266 -20.609 1 76.25 41 TYR B N 1
ATOM 1571 C CA . TYR B 1 41 ? -19.844 -27.391 -20.422 1 76.25 41 TYR B CA 1
ATOM 1572 C C . TYR B 1 41 ? -18.766 -28.094 -19.609 1 76.25 41 TYR B C 1
ATOM 1574 O O . TYR B 1 41 ? -19.047 -28.719 -18.594 1 76.25 41 TYR B O 1
ATOM 1582 N N . GLU B 1 42 ? -17.75 -28.422 -20.25 1 68.19 42 GLU B N 1
ATOM 1583 C CA . GLU B 1 42 ? -16.547 -28.875 -19.547 1 68.19 42 GLU B CA 1
ATOM 1584 C C . GLU B 1 42 ? -15.734 -27.688 -19.031 1 68.19 42 GLU B C 1
ATOM 1586 O O . GLU B 1 42 ? -15.289 -26.859 -19.828 1 68.19 42 GLU B O 1
ATOM 1591 N N . LYS B 1 43 ? -15.961 -27.484 -17.766 1 61.34 43 LYS B N 1
ATOM 1592 C CA . LYS B 1 43 ? -15.172 -26.422 -17.156 1 61.34 43 LYS B CA 1
ATOM 1593 C C . LYS B 1 43 ? -14.016 -26.984 -16.344 1 61.34 43 LYS B C 1
ATOM 1595 O O . LYS B 1 43 ? -14.086 -28.109 -15.859 1 61.34 43 LYS B O 1
ATOM 1600 N N . ILE B 1 44 ? -12.93 -26.547 -16.5 1 54.75 44 ILE B N 1
ATOM 1601 C CA . ILE B 1 44 ? -11.812 -26.922 -15.648 1 54.75 44 ILE B CA 1
ATOM 1602 C C . ILE B 1 44 ? -12.195 -26.734 -14.18 1 54.75 44 ILE B C 1
ATOM 1604 O O . ILE B 1 44 ? -12.727 -25.688 -13.805 1 54.75 44 ILE B O 1
ATOM 1608 N N . GLU B 1 45 ? -12.648 -27.859 -13.617 1 54.09 45 GLU B N 1
ATOM 1609 C CA . GLU B 1 45 ? -12.922 -27.766 -12.188 1 54.09 45 GLU B CA 1
ATOM 1610 C C . GLU B 1 45 ? -11.867 -26.938 -11.469 1 54.09 45 GLU B C 1
ATOM 1612 O O . GLU B 1 45 ? -10.672 -27.219 -11.555 1 54.09 45 GLU B O 1
ATOM 1617 N N . ASP B 1 46 ? -12.008 -25.812 -11.531 1 58.22 46 ASP B N 1
ATOM 1618 C CA . ASP B 1 46 ? -11.094 -25.062 -10.672 1 58.22 46 ASP B CA 1
ATOM 1619 C C . ASP B 1 46 ? -11.266 -25.453 -9.211 1 58.22 46 ASP B C 1
ATOM 1621 O O . ASP B 1 46 ? -12.32 -25.188 -8.617 1 58.22 46 ASP B O 1
ATOM 1625 N N . ILE B 1 47 ? -10.844 -26.734 -8.883 1 61.41 47 ILE B N 1
ATOM 1626 C CA . ILE B 1 47 ? -10.852 -27.031 -7.453 1 61.41 47 ILE B CA 1
ATOM 1627 C C . ILE B 1 47 ? -10.336 -25.828 -6.672 1 61.41 47 ILE B C 1
ATOM 1629 O O . ILE B 1 47 ? -9.227 -25.344 -6.922 1 61.41 47 ILE B O 1
ATOM 1633 N N . PRO B 1 48 ? -11.156 -25.422 -5.824 1 77.81 48 PRO B N 1
ATOM 1634 C CA . PRO B 1 48 ? -10.711 -24.25 -5.062 1 77.81 48 PRO B CA 1
ATOM 1635 C C . PRO B 1 48 ? -9.5 -24.547 -4.18 1 77.81 48 PRO B C 1
ATOM 1637 O O . PRO B 1 48 ? -9.477 -25.562 -3.486 1 77.81 48 PRO B O 1
ATOM 1640 N N . VAL B 1 49 ? -8.453 -24 -4.359 1 88.56 49 VAL B N 1
ATOM 1641 C CA . VAL B 1 49 ? -7.223 -24.125 -3.586 1 88.56 49 VAL B CA 1
ATOM 1642 C C . VAL B 1 49 ? -7.406 -23.484 -2.213 1 88.56 49 VAL B C 1
ATOM 1644 O O . VAL B 1 49 ? -7.969 -22.391 -2.104 1 88.56 49 VAL B O 1
ATOM 1647 N N . LEU B 1 50 ? -7.117 -24.266 -1.179 1 92.62 50 LEU B N 1
ATOM 1648 C CA . LEU B 1 50 ? -7.156 -23.734 0.181 1 92.62 50 LEU B CA 1
ATOM 1649 C C . LEU B 1 50 ? -5.809 -23.141 0.576 1 92.62 50 LEU B C 1
ATOM 1651 O O . LEU B 1 50 ? -4.766 -23.766 0.38 1 92.62 50 LEU B O 1
ATOM 1655 N N . VAL B 1 51 ? -5.812 -21.922 1.119 1 94.81 51 VAL B N 1
ATOM 1656 C CA . VAL B 1 51 ? -4.602 -21.234 1.546 1 94.81 51 VAL B CA 1
ATOM 1657 C C . VAL B 1 51 ? -4.488 -21.281 3.068 1 94.81 51 VAL B C 1
ATOM 1659 O O . VAL B 1 51 ? -5.418 -20.891 3.777 1 94.81 51 VAL B O 1
ATOM 1662 N N . ILE B 1 52 ? -3.369 -21.75 3.52 1 94.56 52 ILE B N 1
ATOM 1663 C CA . ILE B 1 52 ? -3.104 -21.812 4.953 1 94.56 52 ILE B CA 1
ATOM 1664 C C . ILE B 1 52 ? -2.322 -20.578 5.387 1 94.56 52 ILE B C 1
ATOM 1666 O O . ILE B 1 52 ? -1.185 -20.375 4.961 1 94.56 52 ILE B O 1
ATOM 1670 N N . LYS B 1 53 ? -2.941 -19.844 6.285 1 90.06 53 LYS B N 1
ATOM 1671 C CA . LYS B 1 53 ? -2.314 -18.609 6.758 1 90.06 53 LYS B CA 1
ATOM 1672 C C . LYS B 1 53 ? -1.271 -18.906 7.832 1 90.06 53 LYS B C 1
ATOM 1674 O O . LYS B 1 53 ? -1.179 -20.031 8.328 1 90.06 53 LYS B O 1
ATOM 1679 N N . ARG B 1 54 ? -0.52 -17.844 8.164 1 84.19 54 ARG B N 1
ATOM 1680 C CA . ARG B 1 54 ? 0.52 -17.984 9.18 1 84.19 54 ARG B CA 1
ATOM 1681 C C . ARG B 1 54 ? -0.082 -18.344 10.531 1 84.19 54 ARG B C 1
ATOM 1683 O O . ARG B 1 54 ? 0.538 -19.047 11.328 1 84.19 54 ARG B O 1
ATOM 1690 N N . ASP B 1 55 ? -1.235 -17.859 10.719 1 85.06 55 ASP B N 1
ATOM 1691 C CA . ASP B 1 55 ? -1.902 -18.172 11.984 1 85.06 55 ASP B CA 1
ATOM 1692 C C . ASP B 1 55 ? -2.66 -19.484 11.891 1 85.06 55 ASP B C 1
ATOM 1694 O O . ASP B 1 55 ? -3.461 -19.812 12.773 1 85.06 55 ASP B O 1
ATOM 1698 N N . LEU B 1 56 ? -2.525 -20.156 10.828 1 87 56 LEU B N 1
ATOM 1699 C CA . LEU B 1 56 ? -3.041 -21.5 10.609 1 87 56 LEU B CA 1
ATOM 1700 C C . LEU B 1 56 ? -4.512 -21.469 10.203 1 87 56 LEU B C 1
ATOM 1702 O O . LEU B 1 56 ? -5.129 -22.516 9.992 1 87 56 LEU B O 1
ATOM 1706 N N . ASN B 1 57 ? -4.984 -20.297 10.109 1 90.62 57 ASN B N 1
ATOM 1707 C CA . ASN B 1 57 ? -6.309 -20.188 9.508 1 90.62 57 ASN B CA 1
ATOM 1708 C C . ASN B 1 57 ? -6.281 -20.547 8.023 1 90.62 57 ASN B C 1
ATOM 1710 O O . ASN B 1 57 ? -5.242 -20.422 7.375 1 90.62 57 ASN B O 1
ATOM 1714 N N . ARG B 1 58 ? -7.484 -21.047 7.621 1 92.06 58 ARG B N 1
ATOM 1715 C CA . ARG B 1 58 ? -7.586 -21.453 6.223 1 92.06 58 ARG B CA 1
ATOM 1716 C C . ARG B 1 58 ? -8.594 -20.594 5.473 1 92.06 58 ARG B C 1
ATOM 1718 O O . ARG B 1 58 ? -9.633 -20.219 6.023 1 92.06 58 ARG B O 1
ATOM 1725 N N . GLU B 1 59 ? -8.219 -20.25 4.285 1 92.69 59 GLU B N 1
ATOM 1726 C CA . GLU B 1 59 ? -9.133 -19.516 3.412 1 92.69 59 GLU B CA 1
ATOM 1727 C C . GLU B 1 59 ? -8.953 -19.922 1.954 1 92.69 59 GLU B C 1
ATOM 1729 O O . GLU B 1 59 ? -7.91 -20.469 1.581 1 92.69 59 GLU B O 1
ATOM 1734 N N . PHE B 1 60 ? -9.984 -19.734 1.262 1 89.69 60 PHE B N 1
ATOM 1735 C CA . PHE B 1 60 ? -9.906 -20.062 -0.156 1 8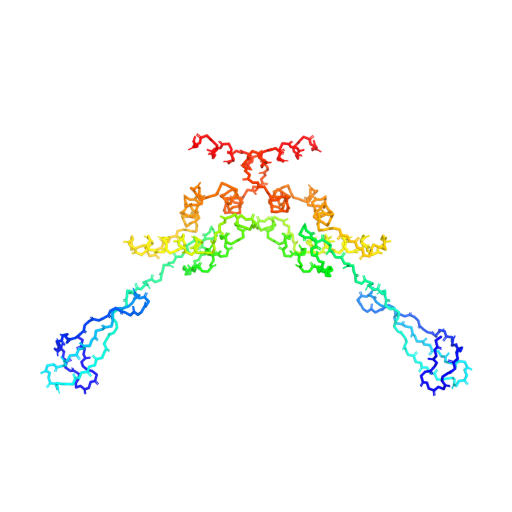9.69 60 PHE B CA 1
ATOM 1736 C C . PHE B 1 60 ? -8.992 -19.078 -0.889 1 89.69 60 PHE B C 1
ATOM 1738 O O . PHE B 1 60 ? -8.922 -17.906 -0.529 1 89.69 60 PHE B O 1
ATOM 1745 N N . PHE B 1 61 ? -8.383 -19.672 -1.838 1 92.56 61 PHE B N 1
ATOM 1746 C CA . PHE B 1 61 ? -7.547 -18.844 -2.701 1 92.56 61 PHE B CA 1
ATOM 1747 C C . PHE B 1 61 ? -8.375 -17.734 -3.35 1 92.56 61 PHE B C 1
ATOM 1749 O O . PHE B 1 61 ? -9.469 -17.984 -3.85 1 92.56 61 PHE B O 1
ATOM 1756 N N . ASN B 1 62 ? -7.871 -16.5 -3.301 1 91.5 62 ASN B N 1
ATOM 1757 C CA . ASN B 1 62 ? -8.508 -15.305 -3.852 1 91.5 62 ASN B CA 1
ATOM 1758 C C . ASN B 1 62 ? -7.543 -14.5 -4.715 1 91.5 62 ASN B C 1
ATOM 1760 O O . ASN B 1 62 ? -6.613 -13.875 -4.199 1 91.5 62 ASN B O 1
ATOM 1764 N N . ARG B 1 63 ? -7.793 -14.469 -5.949 1 91.88 63 ARG B N 1
ATOM 1765 C CA . ARG B 1 63 ? -6.895 -13.789 -6.879 1 91.88 63 ARG B CA 1
ATOM 1766 C C . ARG B 1 63 ? -6.863 -12.289 -6.609 1 91.88 63 ARG B C 1
ATOM 1768 O O . ARG B 1 63 ? -5.836 -11.641 -6.812 1 91.88 63 ARG B O 1
ATOM 1775 N N . ASP B 1 64 ? -7.98 -11.734 -6.156 1 93.88 64 ASP B N 1
ATOM 1776 C CA . ASP B 1 64 ? -8.062 -10.297 -5.906 1 93.88 64 ASP B CA 1
ATOM 1777 C C . ASP B 1 64 ? -7.094 -9.875 -4.805 1 93.88 64 ASP B C 1
ATOM 1779 O O . ASP B 1 64 ? -6.605 -8.742 -4.805 1 93.88 64 ASP B O 1
ATOM 1783 N N . LYS B 1 65 ? -6.836 -10.773 -3.867 1 94.12 65 LYS B N 1
ATOM 1784 C CA . LYS B 1 65 ? -5.867 -10.484 -2.816 1 94.12 65 LYS B CA 1
ATOM 1785 C C . LYS B 1 65 ? -4.469 -10.297 -3.398 1 94.12 65 LYS B C 1
ATOM 1787 O O . LYS B 1 65 ? -3.727 -9.406 -2.969 1 94.12 65 LYS B O 1
ATOM 1792 N N . ILE B 1 66 ? -4.164 -11.086 -4.383 1 95.81 66 ILE B N 1
ATOM 1793 C CA . ILE B 1 66 ? -2.865 -10.984 -5.043 1 95.81 66 ILE B CA 1
ATOM 1794 C C . ILE B 1 66 ? -2.789 -9.68 -5.84 1 95.81 66 ILE B C 1
ATOM 1796 O O . ILE B 1 66 ? -1.802 -8.945 -5.75 1 95.81 66 ILE B O 1
ATOM 1800 N N . ILE B 1 67 ? -3.828 -9.406 -6.512 1 96.25 67 ILE B N 1
ATOM 1801 C CA . ILE B 1 67 ? -3.877 -8.211 -7.344 1 96.25 67 ILE B CA 1
ATOM 1802 C C . ILE B 1 67 ? -3.727 -6.969 -6.465 1 96.25 67 ILE B C 1
ATOM 1804 O O . ILE B 1 67 ? -2.943 -6.066 -6.781 1 96.25 67 ILE B O 1
ATOM 1808 N N . ARG B 1 68 ? -4.434 -6.992 -5.398 1 95.5 68 ARG B N 1
ATOM 1809 C CA . ARG B 1 68 ? -4.363 -5.852 -4.492 1 95.5 68 ARG B CA 1
ATOM 1810 C C . ARG B 1 68 ? -2.943 -5.641 -3.982 1 95.5 68 ARG B C 1
ATOM 1812 O O . ARG B 1 68 ? -2.445 -4.512 -3.965 1 95.5 68 ARG B O 1
ATOM 1819 N N . GLY B 1 69 ? -2.307 -6.699 -3.574 1 96.69 69 GLY B N 1
ATOM 1820 C CA . GLY B 1 69 ? -0.932 -6.609 -3.107 1 96.69 69 GLY B CA 1
ATOM 1821 C C . GLY B 1 69 ? 0.026 -6.098 -4.168 1 96.69 69 GLY B C 1
ATOM 1822 O O . GLY B 1 69 ? 0.909 -5.289 -3.873 1 96.69 69 GLY B O 1
ATOM 1823 N N . LEU B 1 70 ? -0.229 -6.52 -5.371 1 98.06 70 LEU B N 1
ATOM 1824 C CA . LEU B 1 70 ? 0.636 -6.121 -6.48 1 98.06 70 LEU B CA 1
ATOM 1825 C C . LEU B 1 70 ? 0.411 -4.66 -6.848 1 98.06 70 LEU B C 1
ATOM 1827 O O . LEU B 1 70 ? 1.365 -3.934 -7.133 1 98.06 70 LEU B O 1
ATOM 1831 N N . VAL B 1 71 ? -0.84 -4.297 -6.828 1 97.12 71 VAL B N 1
ATOM 1832 C CA . VAL B 1 71 ? -1.168 -2.912 -7.164 1 97.12 71 VAL B CA 1
ATOM 1833 C C . VAL B 1 71 ? -0.512 -1.969 -6.16 1 97.12 71 VAL B C 1
ATOM 1835 O O . VAL B 1 71 ? 0.069 -0.951 -6.543 1 97.12 71 VAL B O 1
ATOM 1838 N N . ILE B 1 72 ? -0.537 -2.312 -4.906 1 96.69 72 ILE B N 1
ATOM 1839 C CA . ILE B 1 72 ? 0.05 -1.498 -3.848 1 96.69 72 ILE B CA 1
ATOM 1840 C C . ILE B 1 72 ? 1.565 -1.441 -4.02 1 96.69 72 ILE B C 1
ATOM 1842 O O . ILE B 1 72 ? 2.164 -0.365 -3.949 1 96.69 72 ILE B O 1
ATOM 1846 N N . ALA B 1 73 ? 2.152 -2.537 -4.289 1 97.56 73 ALA B N 1
ATOM 1847 C CA . ALA B 1 73 ? 3.605 -2.629 -4.41 1 97.56 73 ALA B CA 1
ATOM 1848 C C . ALA B 1 73 ? 4.102 -1.881 -5.641 1 97.56 73 ALA B C 1
ATOM 1850 O O . ALA B 1 73 ? 5.234 -1.393 -5.664 1 97.56 73 ALA B O 1
ATOM 1851 N N . CYS B 1 74 ? 3.244 -1.735 -6.66 1 97.81 74 CYS B N 1
ATOM 1852 C CA . CYS B 1 74 ? 3.668 -1.162 -7.93 1 97.81 74 CYS B CA 1
ATOM 1853 C C . CYS B 1 74 ? 3.189 0.278 -8.07 1 97.81 74 CYS B C 1
ATOM 1855 O O . CYS B 1 74 ? 3.223 0.847 -9.156 1 97.81 74 CYS B O 1
ATOM 1857 N N . GLN B 1 75 ? 2.773 0.812 -6.977 1 94.38 75 GLN B N 1
ATOM 1858 C CA . GLN B 1 75 ? 2.312 2.195 -7.016 1 94.38 75 GLN B CA 1
ATOM 1859 C C . GLN B 1 75 ? 3.406 3.127 -7.527 1 94.38 75 GLN B C 1
ATOM 1861 O O . GLN B 1 75 ? 4.543 3.078 -7.055 1 94.38 75 GLN B O 1
ATOM 1866 N N . LYS B 1 76 ? 3.031 3.99 -8.539 1 92.44 76 LYS B N 1
ATOM 1867 C CA . LYS B 1 76 ? 3.906 4.984 -9.148 1 92.44 76 LYS B CA 1
ATOM 1868 C C . LYS B 1 76 ? 5.109 4.32 -9.82 1 92.44 76 LYS B C 1
ATOM 1870 O O . LYS B 1 76 ? 6.199 4.895 -9.852 1 92.44 76 LYS B O 1
ATOM 1875 N N . ARG B 1 77 ? 4.988 3.018 -10.148 1 96.25 77 ARG B N 1
ATOM 1876 C CA . ARG B 1 77 ? 5.977 2.273 -10.914 1 96.25 77 AR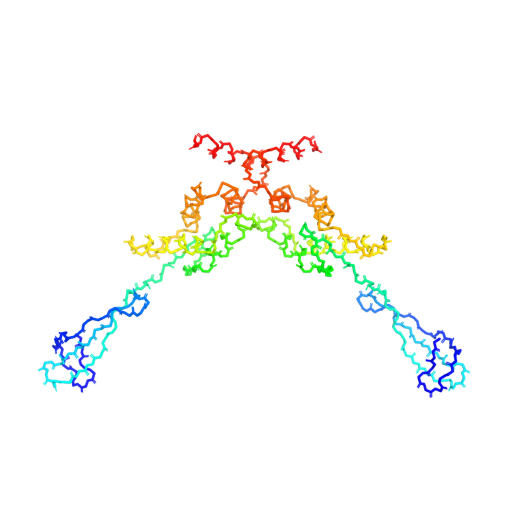G B CA 1
ATOM 1877 C C . ARG B 1 77 ? 5.492 2.037 -12.344 1 96.25 77 ARG B C 1
ATOM 1879 O O . ARG B 1 77 ? 4.289 2.066 -12.609 1 96.25 77 ARG B O 1
ATOM 1886 N N . PRO B 1 78 ? 6.492 1.949 -13.211 1 95.56 78 PRO B N 1
ATOM 1887 C CA . PRO B 1 78 ? 6.105 1.692 -14.594 1 95.56 78 PRO B CA 1
ATOM 1888 C C . PRO B 1 78 ? 5.676 0.245 -14.828 1 95.56 78 PRO B C 1
ATOM 1890 O O . PRO B 1 78 ? 6.262 -0.446 -15.672 1 95.56 78 PRO B O 1
ATOM 1893 N N . VAL B 1 79 ? 4.73 -0.238 -14.109 1 96.75 79 VAL B N 1
ATOM 1894 C CA . VAL B 1 79 ? 4.164 -1.575 -14.25 1 96.75 79 VAL B CA 1
ATOM 1895 C C . VAL B 1 79 ? 2.68 -1.474 -14.586 1 96.75 79 VAL B C 1
ATOM 1897 O O . VAL B 1 79 ? 1.89 -0.965 -13.781 1 96.75 79 VAL B O 1
ATOM 1900 N N . SER B 1 80 ? 2.301 -1.921 -15.688 1 96.56 80 SER B N 1
ATOM 1901 C CA . SER B 1 80 ? 0.927 -1.777 -16.156 1 96.56 80 SER B CA 1
ATOM 1902 C C . SER B 1 80 ? -0.004 -2.76 -15.461 1 96.56 80 SER B C 1
ATOM 1904 O O . SER B 1 80 ? 0.447 -3.768 -14.914 1 96.56 80 SER B O 1
ATOM 1906 N N . ARG B 1 81 ? -1.234 -2.467 -15.508 1 94.62 81 ARG B N 1
ATOM 1907 C CA . ARG B 1 81 ? -2.254 -3.352 -14.953 1 94.62 81 ARG B CA 1
ATOM 1908 C C . ARG B 1 81 ? -2.232 -4.711 -15.648 1 94.62 81 ARG B C 1
ATOM 1910 O O . ARG B 1 81 ? -2.467 -5.742 -15.016 1 94.62 81 ARG B O 1
ATOM 1917 N N . ALA B 1 82 ? -1.967 -4.684 -16.922 1 95.62 82 ALA B N 1
ATOM 1918 C CA . ALA B 1 82 ? -1.901 -5.922 -17.688 1 95.62 82 ALA B CA 1
ATOM 1919 C C . ALA B 1 82 ? -0.81 -6.844 -17.156 1 95.62 82 ALA B C 1
ATOM 1921 O O . ALA B 1 82 ? -1.005 -8.055 -17.062 1 95.62 82 ALA B O 1
ATOM 1922 N N . ILE B 1 83 ? 0.31 -6.262 -16.812 1 97.44 83 ILE B N 1
ATOM 1923 C CA . ILE B 1 83 ? 1.418 -7.039 -16.266 1 97.44 83 ILE B CA 1
ATOM 1924 C C . ILE B 1 83 ? 1.008 -7.66 -14.938 1 97.44 83 ILE B C 1
ATOM 1926 O O . ILE B 1 83 ? 1.283 -8.836 -14.688 1 97.44 83 ILE B O 1
ATOM 1930 N N . ILE B 1 84 ? 0.307 -6.91 -14.094 1 97.62 84 ILE B N 1
ATOM 1931 C CA . ILE B 1 84 ? -0.155 -7.367 -12.789 1 97.62 84 ILE B CA 1
ATOM 1932 C C . ILE B 1 84 ? -1.123 -8.539 -12.961 1 97.62 84 ILE B C 1
ATOM 1934 O O . ILE B 1 84 ? -1.008 -9.555 -12.273 1 97.62 84 ILE B O 1
ATOM 1938 N N . GLU B 1 85 ? -1.975 -8.383 -13.922 1 95.31 85 GLU B N 1
ATOM 1939 C CA . GLU B 1 85 ? -2.936 -9.438 -14.203 1 95.31 85 GLU B CA 1
ATOM 1940 C C . GLU B 1 85 ? -2.232 -10.703 -14.711 1 95.31 85 GLU B C 1
ATOM 1942 O O . GLU B 1 85 ? -2.607 -11.812 -14.336 1 95.31 85 GLU B O 1
ATOM 1947 N N . ASN B 1 86 ? -1.298 -10.5 -15.523 1 95.5 86 ASN B N 1
ATOM 1948 C CA . ASN B 1 86 ? -0.546 -11.625 -16.062 1 95.5 86 ASN B CA 1
ATOM 1949 C C . ASN B 1 86 ? 0.19 -12.391 -14.969 1 95.5 86 ASN B C 1
ATOM 1951 O O . ASN B 1 86 ? 0.228 -13.617 -14.977 1 95.5 86 ASN B O 1
ATOM 1955 N N . ILE B 1 87 ? 0.806 -11.656 -14.047 1 97 87 ILE B N 1
ATOM 1956 C CA . ILE B 1 87 ? 1.478 -12.281 -12.906 1 97 87 ILE B CA 1
ATOM 1957 C C . ILE B 1 87 ? 0.49 -13.164 -12.148 1 97 87 ILE B C 1
ATOM 1959 O O . ILE B 1 87 ? 0.789 -14.32 -11.844 1 97 87 ILE B O 1
ATOM 1963 N N . THR B 1 88 ? -0.67 -12.641 -11.859 1 95.25 88 THR B N 1
ATOM 1964 C CA . THR B 1 88 ? -1.695 -13.336 -11.086 1 95.25 88 THR B CA 1
ATOM 1965 C C . THR B 1 88 ? -2.186 -14.57 -11.836 1 95.25 88 THR B C 1
ATOM 1967 O O . THR B 1 88 ? -2.344 -15.641 -11.234 1 95.25 88 THR B O 1
ATOM 1970 N N . ASN B 1 89 ? -2.357 -14.406 -13.133 1 91.94 89 ASN B N 1
ATOM 1971 C CA . ASN B 1 89 ? -2.775 -15.531 -13.961 1 91.94 89 ASN B CA 1
ATOM 1972 C C . ASN B 1 89 ? -1.745 -16.656 -13.938 1 91.94 89 ASN B C 1
ATOM 1974 O O . ASN B 1 89 ? -2.104 -17.828 -13.844 1 91.94 89 ASN B O 1
ATOM 1978 N N . ASP B 1 90 ? -0.544 -16.281 -14.07 1 93.62 90 ASP B N 1
ATOM 1979 C CA . ASP B 1 90 ? 0.539 -17.266 -14.078 1 93.62 90 ASP B CA 1
ATOM 1980 C C . ASP B 1 90 ? 0.58 -18.062 -12.766 1 93.62 90 ASP B C 1
ATOM 1982 O O . ASP B 1 90 ? 0.798 -19.266 -12.773 1 93.62 90 ASP B O 1
ATOM 1986 N N . ILE B 1 91 ? 0.396 -17.391 -11.68 1 94 91 ILE B N 1
ATOM 1987 C CA . ILE B 1 91 ? 0.419 -18.031 -10.375 1 94 91 ILE B CA 1
ATOM 1988 C C . ILE B 1 91 ? -0.768 -18.969 -10.242 1 94 91 ILE B C 1
ATOM 1990 O O . ILE B 1 91 ? -0.611 -20.109 -9.797 1 94 91 ILE B O 1
ATOM 1994 N N . GLU B 1 92 ? -1.893 -18.484 -10.617 1 88.81 92 GLU B N 1
ATOM 1995 C CA . GLU B 1 92 ? -3.092 -19.328 -10.578 1 88.81 92 GLU B CA 1
ATOM 1996 C C . GLU B 1 92 ? -2.922 -20.578 -11.422 1 88.81 92 GLU B C 1
ATOM 1998 O O . GLU B 1 92 ? -3.297 -21.672 -11 1 88.81 92 GLU B O 1
ATOM 2003 N N . LYS B 1 93 ? -2.422 -20.406 -12.617 1 87.19 93 LYS B N 1
ATOM 2004 C CA . LYS B 1 93 ? -2.186 -21.531 -13.516 1 87.19 93 LYS B CA 1
ATOM 2005 C C . LYS B 1 93 ? -1.212 -22.531 -12.906 1 87.19 93 LYS B C 1
ATOM 2007 O O . LYS B 1 93 ? -1.406 -23.75 -13.016 1 87.19 93 LYS B O 1
ATOM 2012 N N . SER B 1 94 ? -0.18 -21.953 -12.305 1 89.94 94 SER B N 1
ATOM 2013 C CA . SER B 1 94 ? 0.816 -22.812 -11.672 1 89.94 94 SER B CA 1
ATOM 2014 C C . SER B 1 94 ? 0.198 -23.641 -10.555 1 89.94 94 SER B C 1
ATOM 2016 O O . SER B 1 94 ? 0.55 -24.812 -10.383 1 89.94 94 SER B O 1
ATOM 2018 N N . LEU B 1 95 ? -0.736 -23.078 -9.781 1 87.25 95 LEU B N 1
ATOM 2019 C CA . LEU B 1 95 ? -1.408 -23.781 -8.703 1 87.25 95 LEU B CA 1
ATOM 2020 C C . LEU B 1 95 ? -2.318 -24.875 -9.242 1 87.25 95 LEU B C 1
ATOM 2022 O O . LEU B 1 95 ? -2.367 -25.984 -8.695 1 87.25 95 LEU B O 1
ATOM 2026 N N . ASN B 1 96 ? -2.971 -24.578 -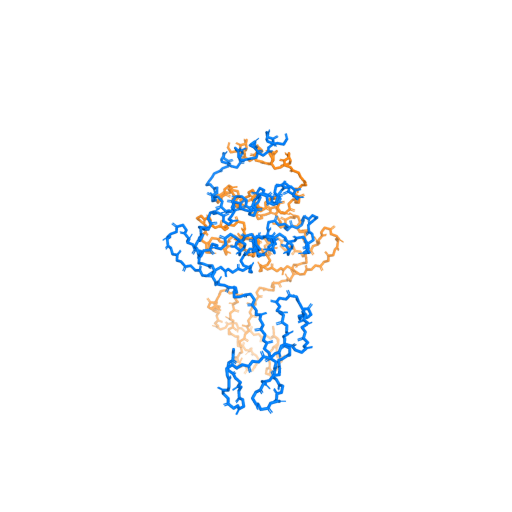10.281 1 83.19 96 ASN B N 1
ATOM 2027 C CA . ASN B 1 96 ? -3.9 -25.516 -10.883 1 83.19 96 ASN B CA 1
ATOM 2028 C C . ASN B 1 96 ? -3.168 -26.672 -11.555 1 83.19 96 ASN B C 1
ATOM 2030 O O . ASN B 1 96 ? -3.572 -27.828 -11.422 1 83.19 96 ASN B O 1
ATOM 2034 N N . ASN B 1 97 ? -2.137 -26.312 -12.227 1 83.19 97 ASN B N 1
ATOM 2035 C CA . ASN B 1 97 ? -1.373 -27.312 -12.945 1 83.19 97 ASN B CA 1
ATOM 2036 C C . ASN B 1 97 ? -0.729 -28.328 -11.992 1 83.19 97 ASN B C 1
ATOM 2038 O O . ASN B 1 97 ? -0.628 -29.516 -12.305 1 83.19 97 ASN B O 1
ATOM 2042 N N . LYS B 1 98 ? -0.286 -27.844 -10.836 1 83.69 98 LYS B N 1
ATOM 2043 C CA . LYS B 1 98 ? 0.353 -28.703 -9.844 1 83.69 98 LYS B CA 1
ATOM 2044 C C . LYS B 1 98 ? -0.687 -29.453 -9.016 1 83.69 98 LYS B C 1
ATOM 2046 O O . LYS B 1 98 ? -0.337 -30.281 -8.172 1 83.69 98 LYS B O 1
ATOM 2051 N N . MET B 1 99 ? -1.906 -29.266 -9.312 1 82.06 99 MET B N 1
ATOM 2052 C CA . MET B 1 99 ? -3.025 -29.906 -8.625 1 82.06 99 MET B CA 1
ATOM 2053 C C . MET B 1 99 ? -2.912 -29.719 -7.113 1 82.06 99 MET B C 1
ATOM 2055 O O . MET B 1 99 ? -3.107 -30.672 -6.352 1 82.06 99 MET B O 1
ATOM 2059 N N . ILE B 1 100 ? -2.461 -28.609 -6.801 1 82.56 100 ILE B N 1
ATOM 2060 C CA . ILE B 1 100 ? -2.309 -28.297 -5.387 1 82.56 100 ILE B CA 1
ATOM 2061 C C . ILE B 1 100 ? -3.676 -27.984 -4.777 1 82.56 100 ILE B C 1
ATOM 2063 O O . ILE B 1 100 ? -4.457 -27.219 -5.344 1 82.56 100 ILE B O 1
ATOM 2067 N N . THR B 1 101 ? -3.998 -28.688 -3.668 1 86.25 101 THR B N 1
ATOM 2068 C CA . THR B 1 101 ? -5.277 -28.453 -3.004 1 86.25 101 THR B CA 1
ATOM 2069 C C . THR B 1 101 ? -5.098 -27.531 -1.803 1 86.25 101 THR B C 1
ATOM 2071 O O . THR B 1 101 ? -6.055 -26.891 -1.361 1 86.25 101 THR B O 1
ATOM 2074 N N . GLU B 1 102 ? -3.887 -27.562 -1.231 1 91.56 102 GLU B N 1
ATOM 2075 C CA . GLU B 1 102 ? -3.555 -26.703 -0.106 1 91.56 102 GLU B CA 1
ATOM 2076 C C . GLU B 1 102 ? -2.188 -26.047 -0.296 1 91.56 102 GLU B C 1
ATOM 2078 O O . GLU B 1 102 ? -1.257 -26.688 -0.798 1 91.56 102 GLU B O 1
ATOM 2083 N N . ILE B 1 103 ? -2.135 -24.812 -0.016 1 93.56 103 ILE B N 1
ATOM 2084 C CA . ILE B 1 103 ? -0.871 -24.094 -0.157 1 93.56 103 ILE B CA 1
ATOM 2085 C C . ILE B 1 103 ? -0.734 -23.062 0.962 1 93.56 103 ILE B C 1
ATOM 2087 O O . ILE B 1 103 ? -1.729 -22.484 1.416 1 93.56 103 ILE B O 1
ATOM 2091 N N . SER B 1 104 ? 0.468 -22.859 1.372 1 94 104 SER B N 1
ATOM 2092 C CA . SER B 1 104 ? 0.698 -21.859 2.41 1 94 104 SER B CA 1
ATOM 2093 C C . SER B 1 104 ? 0.699 -20.453 1.831 1 94 104 SER B C 1
ATOM 2095 O O . SER B 1 104 ? 1.078 -20.25 0.675 1 94 104 SER B O 1
ATOM 2097 N N . SER B 1 105 ? 0.297 -19.453 2.67 1 93.44 105 SER B N 1
ATOM 2098 C CA . SER B 1 105 ? 0.359 -18.062 2.246 1 93.44 105 SER B CA 1
ATOM 2099 C C . SER B 1 105 ? 1.791 -17.641 1.931 1 93.44 105 SER B C 1
ATOM 2101 O O . SER B 1 105 ? 2.023 -16.844 1.023 1 93.44 105 SER B O 1
ATOM 2103 N N . GLU B 1 106 ? 2.717 -18.266 2.576 1 92.62 106 GLU B N 1
ATOM 2104 C CA . GLU B 1 106 ? 4.133 -17.984 2.365 1 92.62 106 GLU B CA 1
ATOM 2105 C C . GLU B 1 106 ? 4.586 -18.422 0.975 1 92.62 106 GLU B C 1
ATOM 2107 O O . GLU B 1 106 ? 5.359 -17.719 0.318 1 92.62 106 GLU B O 1
ATOM 2112 N N . ASP B 1 107 ? 4.078 -19.5 0.569 1 93.56 107 ASP B N 1
ATOM 2113 C CA . ASP B 1 107 ? 4.445 -20 -0.75 1 93.56 107 ASP B CA 1
ATOM 2114 C C . ASP B 1 107 ? 3.914 -19.094 -1.855 1 93.56 107 ASP B C 1
ATOM 2116 O O . ASP B 1 107 ? 4.602 -18.844 -2.848 1 93.56 107 ASP B O 1
ATOM 2120 N N . ILE B 1 108 ? 2.725 -18.656 -1.684 1 94.38 108 ILE B N 1
ATOM 2121 C CA . ILE B 1 108 ? 2.131 -17.75 -2.654 1 94.38 108 ILE B CA 1
ATOM 2122 C C . ILE B 1 108 ? 2.953 -16.453 -2.721 1 94.38 108 ILE B C 1
ATOM 2124 O O . ILE B 1 108 ? 3.262 -15.969 -3.811 1 94.38 108 ILE B O 1
ATOM 2128 N N . GLY B 1 109 ? 3.254 -15.984 -1.511 1 95.69 109 GLY B N 1
ATOM 2129 C CA . GLY B 1 109 ? 4.094 -14.805 -1.451 1 95.69 109 GLY B CA 1
ATOM 2130 C C . GLY B 1 109 ? 5.414 -14.969 -2.184 1 95.69 109 GLY B C 1
ATOM 2131 O O . GLY B 1 109 ? 5.848 -14.07 -2.902 1 95.69 109 GLY B O 1
ATOM 2132 N N . GLU B 1 110 ? 5.992 -16.125 -2.014 1 95.81 110 GLU B N 1
ATOM 2133 C CA . GLU B 1 110 ? 7.266 -16.406 -2.67 1 95.81 110 GLU B CA 1
ATOM 2134 C C . GLU B 1 110 ? 7.109 -16.438 -4.188 1 95.81 110 GLU B C 1
ATOM 2136 O O . GLU B 1 110 ? 7.988 -15.984 -4.918 1 95.81 110 GLU B O 1
ATOM 2141 N N . MET B 1 111 ? 6.059 -16.984 -4.641 1 96.12 111 MET B N 1
ATOM 2142 C CA . MET B 1 111 ? 5.797 -17.031 -6.074 1 96.12 111 MET B CA 1
ATOM 2143 C C . MET B 1 111 ? 5.66 -15.617 -6.648 1 96.12 111 MET B C 1
ATOM 2145 O O . MET B 1 111 ? 6.164 -15.336 -7.734 1 96.12 111 MET B O 1
ATOM 2149 N N . VAL B 1 112 ? 4.961 -14.789 -5.918 1 97.44 112 VAL B N 1
ATOM 2150 C CA . VAL B 1 112 ? 4.773 -13.406 -6.348 1 97.44 112 VAL B CA 1
ATOM 2151 C C . VAL B 1 112 ? 6.121 -12.695 -6.402 1 97.44 112 VAL B C 1
ATOM 2153 O O . VAL B 1 112 ? 6.418 -11.984 -7.367 1 97.44 112 VAL B O 1
ATOM 2156 N N . LEU B 1 113 ? 6.906 -12.906 -5.391 1 96.94 113 LEU B N 1
ATOM 2157 C CA . LEU B 1 113 ? 8.211 -12.258 -5.312 1 96.94 113 LEU B CA 1
ATOM 2158 C C . LEU B 1 113 ? 9.102 -12.68 -6.48 1 96.94 113 LEU B C 1
ATOM 2160 O O . LEU B 1 113 ? 9.812 -11.852 -7.055 1 96.94 113 LEU B O 1
ATOM 2164 N N . GLU B 1 114 ? 9.039 -13.867 -6.809 1 95.69 114 GLU B N 1
ATOM 2165 C CA . GLU B 1 114 ? 9.836 -14.383 -7.918 1 95.69 114 GLU B CA 1
ATOM 2166 C C . GLU B 1 114 ? 9.477 -13.68 -9.227 1 95.69 114 GLU B C 1
ATOM 2168 O O . GLU B 1 114 ? 10.359 -13.375 -10.031 1 95.69 114 GLU B O 1
ATOM 2173 N N . LYS B 1 115 ? 8.234 -13.461 -9.391 1 96.25 115 LYS B N 1
ATOM 2174 C CA . LYS B 1 115 ? 7.789 -12.773 -10.594 1 96.25 115 LYS B CA 1
ATOM 2175 C C . LYS B 1 115 ? 8.172 -11.297 -10.555 1 96.25 115 LYS B C 1
ATOM 2177 O O . LYS B 1 115 ? 8.641 -10.75 -11.555 1 96.25 115 LYS B O 1
ATOM 2182 N N . LEU B 1 116 ? 8.062 -10.609 -9.406 1 96.31 116 LEU B N 1
ATOM 2183 C CA . LEU B 1 116 ? 8.328 -9.18 -9.25 1 96.31 116 LEU B CA 1
ATOM 2184 C C . LEU B 1 116 ? 9.82 -8.883 -9.398 1 96.31 116 LEU B C 1
ATOM 2186 O O . LEU B 1 116 ? 10.203 -7.805 -9.852 1 96.31 116 LEU B O 1
ATOM 2190 N N . LYS B 1 117 ? 10.547 -9.891 -8.992 1 94.31 117 LYS B N 1
ATOM 2191 C CA . LYS B 1 117 ? 11.992 -9.734 -9.016 1 94.31 117 LYS B CA 1
ATOM 2192 C C . LYS B 1 117 ? 12.484 -9.344 -10.406 1 94.31 117 LYS B C 1
ATOM 2194 O O . LYS B 1 117 ? 13.406 -8.539 -10.547 1 94.31 117 LYS B O 1
ATOM 2199 N N . THR B 1 118 ? 11.906 -9.906 -11.414 1 93.94 118 THR B N 1
ATOM 2200 C CA . THR B 1 118 ? 12.328 -9.672 -12.789 1 93.94 118 THR B CA 1
ATOM 2201 C C . THR B 1 118 ? 11.617 -8.453 -13.375 1 93.94 118 THR B C 1
ATOM 2203 O O . THR B 1 118 ? 12.094 -7.855 -14.344 1 93.94 118 THR B O 1
ATOM 2206 N N . ILE B 1 119 ? 10.586 -8.062 -12.82 1 95.94 119 ILE B N 1
ATOM 2207 C CA . ILE B 1 119 ? 9.742 -7.031 -13.406 1 95.94 119 ILE B CA 1
ATOM 2208 C C . ILE B 1 119 ? 10.164 -5.66 -12.883 1 95.94 119 ILE B C 1
ATOM 2210 O O . ILE B 1 119 ? 10.359 -4.727 -13.664 1 95.94 119 ILE B O 1
ATOM 2214 N N . ASP B 1 120 ? 10.305 -5.551 -11.57 1 96.69 120 ASP B N 1
ATOM 2215 C CA . ASP B 1 120 ? 10.625 -4.273 -10.945 1 96.69 120 ASP B CA 1
ATOM 2216 C C . ASP B 1 120 ? 11.234 -4.473 -9.555 1 96.69 120 ASP B C 1
ATOM 2218 O O . ASP B 1 120 ? 10.578 -5 -8.656 1 96.69 120 ASP B O 1
ATOM 2222 N N . GLU B 1 121 ? 12.375 -3.941 -9.359 1 95.19 121 GLU B N 1
ATOM 2223 C CA . GLU B 1 121 ? 13.117 -4.184 -8.125 1 95.19 121 GLU B CA 1
ATOM 2224 C C . GLU B 1 121 ? 12.5 -3.426 -6.957 1 95.19 121 GLU B C 1
ATOM 2226 O O . GLU B 1 121 ? 12.5 -3.918 -5.824 1 95.19 121 GLU B O 1
ATOM 2231 N N . VAL B 1 122 ? 12.039 -2.242 -7.215 1 95.88 122 VAL B N 1
ATOM 2232 C CA . VAL B 1 122 ? 11.453 -1.434 -6.152 1 95.88 122 VAL B CA 1
ATOM 2233 C C . VAL B 1 122 ? 10.148 -2.066 -5.684 1 95.88 122 VAL B C 1
ATOM 2235 O O . VAL B 1 122 ? 9.914 -2.205 -4.477 1 95.88 122 VAL B O 1
ATOM 2238 N N . ALA B 1 123 ? 9.328 -2.465 -6.617 1 97.38 123 ALA B N 1
ATOM 2239 C CA . ALA B 1 123 ? 8.078 -3.15 -6.285 1 97.38 123 ALA B CA 1
ATOM 2240 C C . ALA B 1 123 ? 8.352 -4.438 -5.512 1 97.38 123 ALA B C 1
ATOM 2242 O O . ALA B 1 123 ? 7.598 -4.793 -4.602 1 97.38 123 ALA B O 1
ATOM 2243 N N . TYR B 1 124 ? 9.43 -5.121 -5.934 1 97 124 TYR B N 1
ATOM 2244 C CA . TYR B 1 124 ? 9.836 -6.336 -5.234 1 97 124 TYR B CA 1
ATOM 2245 C C . TYR B 1 124 ? 10.086 -6.055 -3.758 1 97 124 TYR B C 1
ATOM 2247 O O . TYR B 1 124 ? 9.57 -6.77 -2.891 1 97 124 TYR B O 1
ATOM 2255 N N . VAL B 1 125 ? 10.812 -5.004 -3.451 1 96 125 VAL B N 1
ATOM 2256 C CA . VAL B 1 125 ? 11.188 -4.688 -2.078 1 96 125 VAL B CA 1
ATOM 2257 C C . VAL B 1 125 ? 9.953 -4.277 -1.281 1 96 125 VAL B C 1
ATOM 2259 O O . VAL B 1 125 ? 9.805 -4.652 -0.117 1 96 125 VAL B O 1
ATOM 2262 N N . ARG B 1 126 ? 9.086 -3.451 -1.864 1 96.44 126 ARG B N 1
ATOM 2263 C CA . ARG B 1 126 ? 7.871 -3.012 -1.188 1 96.44 126 ARG B CA 1
ATOM 2264 C C . ARG B 1 126 ? 6.988 -4.199 -0.822 1 96.44 126 ARG B C 1
ATOM 2266 O O . ARG B 1 126 ? 6.488 -4.285 0.302 1 96.44 126 ARG B O 1
ATOM 2273 N N . PHE B 1 127 ? 6.84 -5.148 -1.774 1 97.31 127 PHE B N 1
ATOM 2274 C CA . PHE B 1 127 ? 6.047 -6.344 -1.519 1 97.31 127 PHE B CA 1
ATOM 2275 C C . PHE B 1 127 ? 6.695 -7.207 -0.446 1 97.31 127 PHE B C 1
ATOM 2277 O O . PHE B 1 127 ? 6.023 -7.688 0.467 1 97.31 127 PHE B O 1
ATOM 2284 N N . ALA B 1 128 ? 7.957 -7.406 -0.568 1 96.5 128 ALA B N 1
ATOM 2285 C CA . ALA B 1 128 ? 8.703 -8.242 0.373 1 96.5 128 ALA B CA 1
ATOM 2286 C C . ALA B 1 128 ? 8.586 -7.699 1.795 1 96.5 128 ALA B C 1
ATOM 2288 O O . ALA B 1 128 ? 8.484 -8.469 2.752 1 96.5 128 ALA B O 1
ATOM 2289 N N . SER B 1 129 ? 8.617 -6.398 1.886 1 95.56 129 SER B N 1
ATOM 2290 C CA . SER B 1 129 ? 8.594 -5.781 3.209 1 95.56 129 SER B CA 1
ATOM 2291 C C . SER B 1 129 ? 7.289 -6.086 3.939 1 95.56 129 SER B C 1
ATOM 2293 O O . SER B 1 129 ? 7.277 -6.227 5.164 1 95.56 129 SER B O 1
ATOM 2295 N N . VAL B 1 130 ? 6.176 -6.172 3.18 1 93.81 130 VAL B N 1
ATOM 2296 C CA . VAL B 1 130 ? 4.879 -6.465 3.781 1 93.81 130 VAL B CA 1
ATOM 2297 C C . VAL B 1 130 ? 4.738 -7.969 3.994 1 93.81 130 VAL B C 1
ATOM 2299 O O . VAL B 1 130 ? 4.371 -8.414 5.082 1 93.81 130 VAL B O 1
ATOM 2302 N N . TYR B 1 131 ? 5.117 -8.68 2.996 1 91.69 131 TYR B N 1
ATOM 2303 C CA . TYR B 1 131 ? 4.898 -10.125 2.996 1 91.69 131 TYR B CA 1
ATOM 2304 C C . TYR B 1 131 ? 5.77 -10.805 4.043 1 91.69 131 TYR B C 1
ATOM 2306 O O . TYR B 1 131 ? 5.297 -11.68 4.781 1 91.69 131 TYR B O 1
ATOM 2314 N N . ARG B 1 132 ? 6.984 -10.438 4.09 1 91.06 132 ARG B N 1
ATOM 2315 C CA . ARG B 1 132 ? 7.918 -11.062 5.02 1 91.06 132 ARG B CA 1
ATOM 2316 C C . ARG B 1 132 ? 7.863 -10.383 6.387 1 91.06 132 ARG B C 1
ATOM 2318 O O . ARG B 1 132 ? 8.602 -10.758 7.297 1 91.06 132 ARG B O 1
ATOM 2325 N N . GLN B 1 133 ? 7.059 -9.367 6.504 1 90.06 133 GLN B N 1
ATOM 2326 C CA . GLN B 1 133 ? 6.82 -8.648 7.75 1 90.06 133 GLN B CA 1
ATOM 2327 C C . GLN B 1 133 ? 8.125 -8.133 8.344 1 90.06 133 GLN B C 1
ATOM 2329 O O . GLN B 1 133 ? 8.445 -8.422 9.5 1 90.06 133 GLN B O 1
ATOM 2334 N N . PHE B 1 134 ? 8.781 -7.273 7.641 1 92.25 134 PHE B N 1
ATOM 2335 C CA . PHE B 1 134 ? 10.008 -6.664 8.133 1 92.25 134 PHE B CA 1
ATOM 2336 C C . PHE B 1 134 ? 9.766 -5.922 9.438 1 92.25 134 PHE B C 1
ATOM 2338 O O . PHE B 1 134 ? 8.844 -5.105 9.531 1 92.25 134 PHE B O 1
ATOM 2345 N N . GLU B 1 135 ? 10.602 -6.242 10.398 1 90.94 135 GLU B N 1
ATOM 2346 C CA . GLU B 1 135 ? 10.383 -5.648 11.711 1 90.94 135 GLU B CA 1
ATOM 2347 C C . GLU B 1 135 ? 11.281 -4.434 11.93 1 90.94 135 GLU B C 1
ATOM 2349 O O . GLU B 1 135 ? 11.016 -3.613 12.812 1 90.94 135 GLU B O 1
ATOM 2354 N N . ASP B 1 136 ? 12.375 -4.406 11.172 1 91.81 136 ASP B N 1
ATOM 2355 C CA . ASP B 1 136 ? 13.305 -3.301 11.367 1 91.81 136 ASP B CA 1
ATOM 2356 C C . ASP B 1 136 ? 14.055 -2.969 10.078 1 91.81 136 ASP B C 1
ATOM 2358 O O . ASP B 1 136 ? 13.984 -3.721 9.109 1 91.81 136 ASP B O 1
ATOM 2362 N N . ILE B 1 137 ? 14.75 -1.93 10.141 1 91.81 137 ILE B N 1
ATOM 2363 C CA . ILE B 1 137 ? 15.414 -1.381 8.961 1 91.81 137 ILE B CA 1
ATOM 2364 C C . ILE B 1 137 ? 16.594 -2.277 8.57 1 91.81 137 ILE B C 1
ATOM 2366 O O . ILE B 1 137 ? 16.938 -2.365 7.391 1 91.81 137 ILE B O 1
ATOM 2370 N N . ASN B 1 138 ? 17.156 -2.91 9.523 1 91.56 138 ASN B N 1
ATOM 2371 C CA . ASN B 1 138 ? 18.266 -3.797 9.211 1 91.56 138 ASN B CA 1
ATOM 2372 C C . ASN B 1 138 ? 17.828 -4.961 8.328 1 91.56 138 ASN B C 1
ATOM 2374 O O . ASN B 1 138 ? 18.578 -5.383 7.434 1 91.56 138 ASN B O 1
ATOM 2378 N N . THR B 1 139 ? 16.703 -5.344 8.609 1 90.56 139 THR B N 1
ATOM 2379 C CA . THR B 1 139 ? 16.141 -6.406 7.781 1 90.56 139 THR B CA 1
ATOM 2380 C C . THR B 1 139 ? 15.93 -5.922 6.348 1 90.56 139 THR B C 1
ATOM 2382 O O . THR B 1 139 ? 16.141 -6.672 5.395 1 90.56 139 THR B O 1
ATOM 2385 N N . PHE B 1 140 ? 15.445 -4.656 6.191 1 91.25 140 PHE B N 1
ATOM 2386 C CA . PHE B 1 140 ? 15.297 -4.051 4.875 1 91.25 140 PHE B CA 1
ATOM 2387 C C . PHE B 1 140 ? 16.641 -4.047 4.133 1 91.25 140 PHE B C 1
ATOM 2389 O O . PHE B 1 140 ? 16.703 -4.457 2.973 1 91.25 140 PHE B O 1
ATOM 2396 N N . MET B 1 141 ? 17.578 -3.654 4.84 1 91.94 141 MET B N 1
ATOM 2397 C CA . MET B 1 141 ? 18.906 -3.533 4.242 1 91.94 141 MET B CA 1
ATOM 2398 C C . MET B 1 141 ? 19.422 -4.898 3.803 1 91.94 141 MET B C 1
ATOM 2400 O O . MET B 1 141 ? 20.016 -5.023 2.725 1 91.94 141 MET B O 1
ATOM 2404 N N . HIS B 1 142 ? 19.219 -5.801 4.598 1 92.12 142 HIS B N 1
ATOM 2405 C CA . HIS B 1 142 ? 19.672 -7.148 4.289 1 92.12 142 HIS B CA 1
ATOM 2406 C C . HIS B 1 142 ? 19 -7.68 3.027 1 92.12 142 HIS B C 1
ATOM 2408 O O . HIS B 1 142 ? 19.656 -8.281 2.172 1 92.12 142 HIS B O 1
ATOM 2414 N N . GLU B 1 143 ? 17.703 -7.441 2.969 1 90.75 143 GLU B N 1
ATOM 2415 C CA . GLU B 1 143 ? 16.969 -7.91 1.803 1 90.75 143 GLU B CA 1
ATOM 2416 C C . GLU B 1 143 ? 17.438 -7.227 0.528 1 90.75 143 GLU B C 1
ATOM 2418 O O . GLU B 1 143 ? 17.547 -7.859 -0.523 1 90.75 143 GLU B O 1
ATOM 2423 N N . ILE B 1 144 ? 17.672 -5.957 0.608 1 91.62 144 ILE B N 1
ATOM 2424 C CA . ILE B 1 144 ? 18.125 -5.191 -0.546 1 91.62 144 ILE B CA 1
ATOM 2425 C C . ILE B 1 144 ? 19.516 -5.684 -0.973 1 91.62 144 ILE B C 1
ATOM 2427 O O . ILE B 1 144 ? 19.781 -5.859 -2.164 1 91.62 144 ILE B O 1
ATOM 2431 N N . ARG B 1 145 ? 20.391 -5.945 -0.038 1 91.44 145 ARG B N 1
ATOM 2432 C CA . ARG B 1 145 ? 21.734 -6.449 -0.339 1 91.44 145 ARG B CA 1
ATOM 2433 C C . ARG B 1 145 ? 21.656 -7.809 -1.025 1 91.44 145 ARG B C 1
ATOM 2435 O O . ARG B 1 145 ? 22.406 -8.07 -1.975 1 91.44 145 ARG B O 1
ATOM 2442 N N . ASN B 1 146 ? 20.781 -8.602 -0.503 1 90.06 146 ASN B N 1
ATOM 2443 C CA . ASN B 1 146 ? 20.594 -9.914 -1.106 1 90.06 146 ASN B CA 1
ATOM 2444 C C . ASN B 1 146 ? 20.109 -9.805 -2.549 1 90.06 146 ASN B C 1
ATOM 2446 O O . ASN B 1 146 ? 20.516 -10.578 -3.41 1 90.06 146 ASN B O 1
ATOM 2450 N N . LEU B 1 147 ? 19.219 -8.875 -2.797 1 88.62 147 LEU B N 1
ATOM 2451 C CA . LEU B 1 147 ? 18.688 -8.664 -4.137 1 88.62 147 LEU B CA 1
ATOM 2452 C C . LEU B 1 147 ? 19.766 -8.164 -5.086 1 88.62 147 LEU B C 1
ATOM 2454 O O . LEU B 1 147 ? 19.812 -8.555 -6.254 1 88.62 147 LEU B O 1
ATOM 2458 N N . MET B 1 148 ? 20.594 -7.328 -4.516 1 87.25 148 MET B N 1
ATOM 2459 C CA . MET B 1 148 ? 21.656 -6.738 -5.328 1 87.25 148 MET B CA 1
ATOM 2460 C C . MET B 1 148 ? 22.75 -7.766 -5.633 1 87.25 148 MET B C 1
ATOM 2462 O O . MET B 1 148 ? 23.406 -7.688 -6.672 1 87.25 148 MET B O 1
ATOM 2466 N N . SER B 1 149 ? 22.938 -8.648 -4.645 1 85.75 149 SER B N 1
ATOM 2467 C CA . SER B 1 149 ? 23.969 -9.656 -4.828 1 85.75 149 SER B CA 1
ATOM 2468 C C . SER B 1 149 ? 23.531 -10.727 -5.824 1 85.75 149 SER B C 1
ATOM 2470 O O . SER B 1 149 ? 24.375 -11.391 -6.438 1 85.75 149 SER B O 1
ATOM 2472 N N . HIS B 1 150 ? 22.312 -11.047 -5.848 1 72.88 150 HIS B N 1
ATOM 2473 C CA . HIS B 1 150 ? 21.812 -12.086 -6.746 1 72.88 150 HIS B CA 1
ATOM 2474 C C . HIS B 1 150 ? 21.5 -11.516 -8.125 1 72.88 150 HIS B C 1
ATOM 2476 O O . HIS B 1 150 ? 21.016 -12.234 -9 1 72.88 150 HIS B O 1
ATOM 2482 N N . LYS B 1 151 ? 21.766 -10.297 -8.297 1 63.06 151 LYS B N 1
ATOM 2483 C CA . LYS B 1 151 ? 21.703 -9.711 -9.641 1 63.06 151 LYS B CA 1
ATOM 2484 C C . LYS B 1 151 ? 23.016 -9.922 -10.391 1 63.06 151 LYS B C 1
ATOM 2486 O O . LYS B 1 151 ? 24.094 -9.789 -9.812 1 63.06 151 LYS B O 1
#